Protein AF-A0A9P1H0A6-F1 (afdb_monomer)

Nearest PDB structures (foldseek):
  6rs9-assembly1_A  TM=9.159E-01  e=3.588E-13  Panus similis
  5nns-assembly2_B  TM=8.883E-01  e=5.557E-12  Heterobasidion irregulare TC 32-1
  7t5c-assembly1_A  TM=9.138E-01  e=3.739E-11  Neurospora crassa
  4eir-assembly1_A  TM=9.156E-01  e=4.470E-11  Neurospora crassa OR74A
  4ow5-assembly1_A  TM=4.841E-01  e=1.367E-02  unidentified entomopoxvirus

pLDDT: mean 83.1, std 15.64, range [29.3, 98.56]

Organism: NCBI:txid1442378

Solvent-accessible surface area (backbone atoms only — not comparable to full-atom values): 13376 Å² total; per-residue (Å²): 90,50,84,46,81,48,81,93,47,86,33,82,52,68,70,62,48,61,72,85,78,43,84,78,63,88,78,68,63,49,78,44,48,42,30,37,56,40,36,41,34,48,54,73,76,58,85,69,63,52,25,38,38,39,32,27,42,18,70,60,79,87,55,76,92,74,59,60,71,53,76,32,41,36,30,35,54,38,77,42,41,68,51,98,84,71,48,37,33,47,54,53,19,52,76,46,80,26,35,47,74,44,50,40,52,31,30,39,44,47,45,39,30,42,37,39,41,34,37,40,30,56,46,90,97,76,43,49,37,41,38,58,45,71,46,42,32,36,37,42,56,86,26,73,48,77,79,80,45,37,29,40,57,69,42,54,59,95,83,33,62,39,51,68,54,60,92,88,53,93,67,82,86,50,83,64,50,73,74,72,57,76,54,90,52,83,56,90,73,81,85,58,82,73,79,84,77,68,87,64,79,68,51,72,68,51,33,49,53,48,52,51,53,49,49,54,52,46,47,52,47,32,58,52,45,54,52,38,55,78,71,71,84

InterPro domains:
  IPR005103 Auxiliary Activity family 9, catalytic domain [PF03443] (28-170)
  IPR005103 Auxiliary Activity family 9, catalytic domain [cd21175] (29-181)
  IPR049892 Auxiliary Activity family 9 [PTHR33353] (30-208)

Foldseek 3Di:
DEEDEDDWDKDLFLQDAVPPPDVVDQQDAAEEEQQDKYKYAYFDDAPVFFWKKWKWKFADDDGPSPDDQQPTFIATQDIFAADPVRDGPCVVCNVVNVMDMTTRFQQDDFHKIKMKIKIWGADPPRFIMITIDIHIYGYDHDHHDDDGGHGGVPQFDRVQCLRVPDSPDPDDRDDTGDDHDDRPDHDDDDDDDYDDDQSVVPDDVVSVVVVVVVVVSSVVVNVVSVVVNVVPD

Mean predicted aligned error: 7.38 Å

Sequence (233 aa):
MFVLTLPWTLFQSESRSAAERYDPRPLDIATVRAGSNVAFHWSHWLHSHKGPITAWLAPYEGDIADVNVNELEFFKIAEDAIDENGVWATDRLMDNAHTWSAVIPADIKSGKYVLRQEFWLRIRGVGPQFYMTCFNFEVLGDGNSQPAGMPFPGAYEKDAPGLWFDLTSDASYPPAGPPLYKSEYTVELEPNEFVILSPTNQGAEADAAYHEAQGRVLKFQEDTNTQIDVHGG

Radius of gyration: 17.82 Å; Cα contacts (8 Å, |Δi|>4): 450; chains: 1; bounding box: 51×33×51 Å

Secondary structure (DSSP, 8-state):
-EEEEE---EESSTT--GGGT-SS----EEEEETT-EEEEEEPP--TT----EEEEEEEE-S-GGG--GGGS-BEEEEEE-B-TTS-BHHHHHHHTTTEEEEEPPSSBPSEEEEEEEEEEEEETTTEEEEEEEEEEEEEESS--B----B-TTTSS-TT-TTTS--TT--SPPPP-SSPPP--S-----PPPPP----SSSS-HHHHHHHHHHHHHHHHHHHHHHHHHHHTT-

Structure (mmCIF, N/CA/C/O backbone):
data_AF-A0A9P1H0A6-F1
#
_entry.id   AF-A0A9P1H0A6-F1
#
loop_
_atom_site.group_PDB
_atom_site.id
_atom_site.type_symbol
_atom_site.label_atom_id
_atom_site.label_alt_id
_atom_site.label_comp_id
_atom_site.label_asym_id
_atom_site.label_entity_id
_atom_site.label_seq_id
_atom_site.pdbx_PDB_ins_code
_atom_site.Cartn_x
_atom_site.Cartn_y
_atom_site.Cartn_z
_atom_site.occupancy
_atom_site.B_iso_or_equiv
_atom_site.auth_seq_id
_atom_site.auth_comp_id
_atom_site.auth_asym_id
_atom_site.auth_atom_id
_atom_site.pdbx_PDB_model_num
ATOM 1 N N . MET A 1 1 ? -7.395 12.459 6.233 1.00 29.30 1 MET A N 1
ATOM 2 C CA . MET A 1 1 ? -6.158 11.883 5.662 1.00 29.30 1 MET A CA 1
ATOM 3 C C . MET A 1 1 ? -5.400 11.276 6.829 1.00 29.30 1 MET A C 1
ATOM 5 O O . MET A 1 1 ? -5.297 11.939 7.847 1.00 29.30 1 MET A O 1
ATOM 9 N N . PHE A 1 2 ? -4.988 10.014 6.755 1.00 33.88 2 PHE A N 1
ATOM 10 C CA . PHE A 1 2 ? -4.166 9.381 7.798 1.00 33.88 2 PHE A CA 1
ATOM 11 C C . PHE A 1 2 ? -2.716 9.373 7.324 1.00 33.88 2 PHE A C 1
ATOM 13 O O . PHE A 1 2 ? -2.489 9.113 6.146 1.00 33.88 2 PHE A O 1
ATOM 20 N N . VAL A 1 3 ? -1.781 9.703 8.216 1.00 33.56 3 VAL A N 1
ATOM 21 C CA . VAL A 1 3 ? -0.341 9.801 7.939 1.00 33.56 3 VAL A CA 1
ATOM 22 C C . VAL A 1 3 ? 0.369 8.751 8.779 1.00 33.56 3 VAL A C 1
ATOM 24 O O . VAL A 1 3 ? 0.276 8.775 10.004 1.00 33.56 3 VAL A O 1
ATOM 27 N N . LEU A 1 4 ? 1.058 7.825 8.117 1.00 47.47 4 LEU A N 1
ATOM 28 C CA . LEU A 1 4 ? 1.779 6.729 8.759 1.00 47.47 4 LEU A CA 1
ATOM 29 C C . LEU A 1 4 ? 3.263 6.809 8.397 1.00 47.47 4 LEU A C 1
ATOM 31 O O . LEU A 1 4 ? 3.589 6.788 7.213 1.00 47.47 4 LEU A O 1
ATOM 35 N N . THR A 1 5 ? 4.143 6.916 9.395 1.00 39.78 5 THR A N 1
ATOM 36 C CA . THR A 1 5 ? 5.603 7.016 9.220 1.00 39.78 5 THR A CA 1
ATOM 37 C 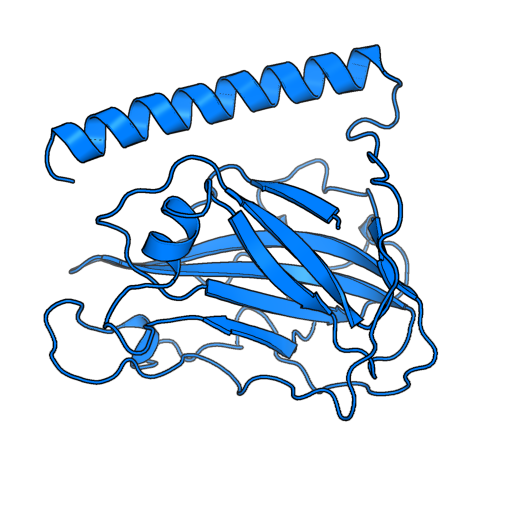C . THR A 1 5 ? 6.294 5.659 9.336 1.00 39.78 5 THR A C 1
ATOM 39 O O . THR A 1 5 ? 5.991 4.880 10.239 1.00 39.78 5 THR A O 1
ATOM 42 N N . LEU A 1 6 ? 7.235 5.373 8.428 1.00 45.97 6 LEU A N 1
ATOM 43 C CA . LEU A 1 6 ? 7.813 4.034 8.263 1.00 45.97 6 LEU A CA 1
ATOM 44 C C . LEU A 1 6 ? 9.343 3.987 8.357 1.00 45.97 6 LEU A C 1
ATOM 46 O O . LEU A 1 6 ? 10.018 4.647 7.565 1.00 45.97 6 LEU A O 1
ATOM 50 N N . PRO A 1 7 ? 9.913 3.172 9.269 1.00 41.97 7 PRO A N 1
ATOM 51 C CA . PRO A 1 7 ? 11.325 2.821 9.233 1.00 41.97 7 PRO A CA 1
ATOM 52 C C . PRO A 1 7 ? 11.591 1.662 8.257 1.00 41.97 7 PRO A C 1
ATOM 54 O O . PRO A 1 7 ? 10.752 0.788 8.035 1.00 41.97 7 PRO A O 1
ATOM 57 N N . TRP A 1 8 ? 12.809 1.621 7.716 1.00 38.72 8 TRP A N 1
ATOM 58 C CA . TRP A 1 8 ? 13.274 0.566 6.815 1.00 38.72 8 TRP A CA 1
ATOM 59 C C . TRP A 1 8 ? 13.199 -0.820 7.461 1.00 38.72 8 TRP A C 1
ATOM 61 O O . TRP A 1 8 ? 13.895 -1.086 8.443 1.00 38.72 8 TRP A O 1
ATOM 71 N N . THR A 1 9 ? 12.455 -1.742 6.846 1.00 48.50 9 THR A N 1
ATOM 72 C CA . THR A 1 9 ? 12.570 -3.170 7.161 1.00 48.50 9 THR A CA 1
ATOM 73 C C . THR A 1 9 ? 12.839 -3.953 5.882 1.00 48.50 9 THR A C 1
ATOM 75 O O 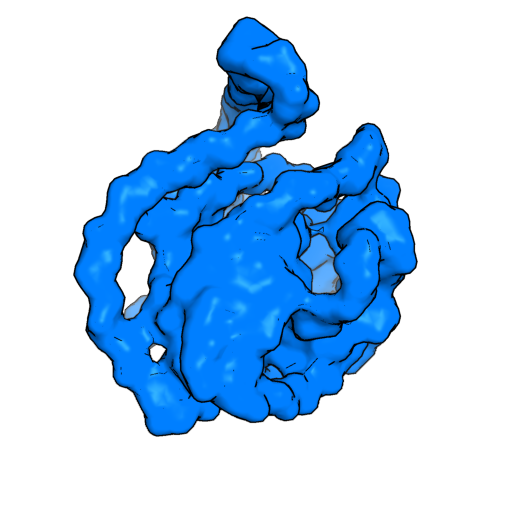. THR A 1 9 ? 11.954 -4.142 5.056 1.00 48.50 9 THR A O 1
ATOM 78 N N . LEU A 1 10 ? 14.098 -4.369 5.710 1.00 43.50 10 LEU A N 1
ATOM 79 C CA . LEU A 1 10 ? 14.545 -5.201 4.593 1.00 43.50 10 LEU A CA 1
ATOM 80 C C . LEU A 1 10 ? 14.081 -6.645 4.799 1.00 43.50 10 LEU A C 1
ATOM 82 O O . LEU A 1 10 ? 14.453 -7.264 5.804 1.00 43.50 10 LEU A O 1
ATOM 86 N N . PHE A 1 11 ? 13.387 -7.204 3.808 1.00 49.47 11 PHE A N 1
ATOM 87 C CA . PHE A 1 11 ? 13.126 -8.637 3.737 1.00 49.47 11 PHE A CA 1
ATOM 88 C C . PHE A 1 11 ? 13.544 -9.204 2.374 1.00 49.47 11 PHE A C 1
ATOM 90 O O . PHE A 1 11 ? 13.259 -8.652 1.314 1.00 49.47 11 PHE A O 1
ATOM 97 N N . GLN A 1 12 ? 14.261 -10.329 2.419 1.00 41.16 12 GLN A N 1
ATOM 98 C CA . GLN A 1 12 ? 14.753 -11.046 1.233 1.00 41.16 12 GLN A CA 1
ATOM 99 C C . GLN A 1 12 ? 13.732 -12.062 0.688 1.00 41.16 12 GLN A C 1
ATOM 101 O O . GLN A 1 12 ? 14.017 -12.777 -0.268 1.00 41.16 12 GLN A O 1
ATOM 106 N N . SER A 1 13 ? 12.559 -12.167 1.315 1.00 48.28 13 SER A N 1
ATOM 107 C CA . SER A 1 13 ? 11.476 -13.058 0.912 1.00 48.28 13 SER A CA 1
ATOM 108 C C . SER A 1 13 ? 10.123 -12.441 1.257 1.00 48.28 13 SER A C 1
ATOM 110 O O . SER A 1 13 ? 9.979 -11.803 2.297 1.00 48.28 13 SER A O 1
ATOM 112 N N . GLU A 1 14 ? 9.111 -12.714 0.432 1.00 50.19 14 GLU A N 1
ATOM 113 C CA . GLU A 1 14 ? 7.694 -12.394 0.703 1.00 50.19 14 GLU A CA 1
ATOM 114 C C . GLU A 1 14 ? 7.169 -13.029 1.994 1.00 50.19 14 GLU A C 1
ATOM 116 O O . GLU A 1 14 ? 6.132 -12.640 2.521 1.00 50.19 14 GLU A O 1
ATOM 121 N N . SER A 1 15 ? 7.877 -14.052 2.480 1.00 45.66 15 SER A N 1
ATOM 122 C CA . SER A 1 15 ? 7.461 -14.943 3.559 1.00 45.66 15 SER A CA 1
ATOM 123 C C . SER A 1 15 ? 7.513 -14.328 4.953 1.00 45.66 15 SER A C 1
ATOM 125 O O . SER A 1 15 ? 7.316 -15.038 5.934 1.00 45.66 15 SER A O 1
ATOM 127 N N . ARG A 1 16 ? 7.870 -13.053 5.067 1.00 53.66 16 ARG A N 1
ATOM 128 C CA . ARG A 1 16 ? 7.952 -12.364 6.346 1.00 53.66 16 ARG A CA 1
ATOM 129 C C . ARG A 1 16 ? 7.027 -11.165 6.274 1.00 53.66 16 ARG A C 1
ATOM 131 O O . ARG A 1 16 ? 7.464 -10.047 6.023 1.00 53.66 16 ARG A O 1
ATOM 138 N N . SER A 1 17 ? 5.733 -11.406 6.489 1.00 47.78 17 SER A N 1
ATOM 139 C CA . SER A 1 17 ? 4.855 -10.323 6.932 1.00 47.78 17 SER A CA 1
ATOM 140 C C . SER A 1 17 ? 5.519 -9.591 8.107 1.00 47.78 17 SER A C 1
ATOM 142 O O . SER A 1 17 ? 6.328 -10.174 8.838 1.00 47.78 17 SER A O 1
ATOM 144 N N . ALA A 1 18 ? 5.196 -8.310 8.299 1.00 50.78 18 ALA A N 1
ATOM 145 C CA . ALA A 1 18 ? 5.821 -7.437 9.300 1.00 50.78 18 ALA A CA 1
ATOM 146 C C . ALA A 1 18 ? 5.843 -8.008 10.746 1.00 50.78 18 ALA A C 1
ATOM 148 O O . ALA A 1 18 ? 6.538 -7.481 11.610 1.00 50.78 18 ALA A O 1
ATOM 149 N N . ALA A 1 19 ? 5.126 -9.103 11.015 1.00 42.50 19 ALA A N 1
ATOM 150 C CA . ALA A 1 19 ? 4.967 -9.755 12.307 1.00 42.50 19 ALA A CA 1
ATOM 151 C C . ALA A 1 19 ? 6.268 -10.202 13.009 1.00 42.50 19 ALA A C 1
ATOM 153 O O . ALA A 1 19 ? 6.305 -10.193 14.234 1.00 42.50 19 ALA A O 1
ATOM 154 N N . GLU A 1 20 ? 7.337 -10.586 12.300 1.00 42.91 20 GLU A N 1
ATOM 155 C CA . GLU A 1 20 ? 8.507 -11.205 12.963 1.00 42.91 20 GLU A CA 1
ATOM 156 C C . GLU A 1 20 ? 9.478 -10.220 13.640 1.00 42.91 20 GLU A C 1
ATOM 158 O O . GLU A 1 20 ? 10.362 -10.657 14.379 1.00 42.91 20 GLU A O 1
ATOM 163 N N . ARG A 1 21 ? 9.362 -8.906 13.396 1.00 46.94 21 ARG A N 1
ATOM 164 C CA . ARG A 1 21 ? 10.336 -7.912 13.897 1.00 46.94 21 ARG A CA 1
ATOM 165 C C . ARG A 1 21 ? 9.774 -6.864 14.854 1.00 46.94 21 ARG A C 1
ATOM 167 O O . ARG A 1 21 ? 10.569 -6.187 15.501 1.00 46.94 21 ARG A O 1
ATOM 174 N N . TYR A 1 22 ? 8.453 -6.736 14.959 1.00 50.78 22 TYR A N 1
ATOM 175 C CA . TYR A 1 22 ? 7.808 -5.780 15.859 1.00 50.78 22 TYR A CA 1
ATOM 176 C C . TYR A 1 22 ? 7.236 -6.517 17.074 1.00 50.78 22 TYR A C 1
ATOM 178 O O . TYR A 1 22 ? 6.139 -7.068 17.020 1.00 50.78 22 TYR A O 1
ATOM 186 N N . ASP A 1 23 ? 8.017 -6.540 18.155 1.00 49.09 23 ASP A N 1
ATOM 187 C CA . ASP A 1 23 ? 7.606 -6.987 19.488 1.00 49.09 23 ASP A CA 1
ATOM 188 C C . ASP A 1 23 ? 7.781 -5.815 20.481 1.00 49.09 23 ASP A C 1
ATOM 190 O O . ASP A 1 23 ? 8.910 -5.337 20.647 1.00 49.09 23 ASP A O 1
ATOM 194 N N . PRO A 1 24 ? 6.702 -5.304 21.107 1.00 56.44 24 PRO A N 1
ATOM 195 C CA . PRO A 1 24 ? 5.318 -5.746 20.944 1.00 56.44 24 PRO A CA 1
ATOM 196 C C . PRO A 1 24 ? 4.753 -5.394 19.564 1.00 56.44 24 PRO A C 1
ATOM 198 O O . PRO A 1 24 ? 5.111 -4.385 18.953 1.00 56.44 24 PRO A O 1
ATOM 201 N N . ARG A 1 25 ? 3.841 -6.243 19.079 1.00 62.12 25 ARG A N 1
ATOM 202 C CA . ARG A 1 25 ? 3.096 -5.989 17.841 1.00 62.12 25 ARG A CA 1
ATOM 203 C C . ARG A 1 25 ? 2.292 -4.689 17.979 1.00 62.12 25 ARG A C 1
ATOM 205 O O . ARG A 1 25 ? 1.753 -4.446 19.059 1.00 62.12 25 ARG A O 1
ATOM 212 N N . PRO A 1 26 ? 2.162 -3.877 16.914 1.00 64.00 26 PRO A N 1
ATOM 213 C CA . PRO A 1 26 ? 1.309 -2.700 16.960 1.00 64.00 26 PRO A CA 1
ATOM 214 C C . PRO A 1 26 ? -0.143 -3.139 17.171 1.00 64.00 26 PRO A C 1
ATOM 216 O O . PRO A 1 26 ? -0.709 -3.842 16.333 1.00 64.00 26 PRO A O 1
ATOM 219 N N . LEU A 1 27 ? -0.719 -2.756 18.313 1.00 72.69 27 LEU A N 1
ATOM 220 C CA . LEU A 1 27 ? -2.108 -3.058 18.682 1.00 72.69 27 LEU A CA 1
ATOM 221 C C . LEU A 1 27 ? -3.070 -1.928 18.314 1.00 72.69 27 LEU A C 1
ATOM 223 O O . LEU A 1 27 ? -4.282 -2.130 18.343 1.00 72.69 27 LEU A O 1
ATOM 227 N N . ASP A 1 28 ? -2.543 -0.754 17.969 1.00 80.56 28 ASP A N 1
ATOM 228 C CA . ASP A 1 28 ? -3.370 0.389 17.610 1.00 80.56 28 ASP A CA 1
ATOM 229 C C . ASP A 1 28 ? -4.127 0.115 16.313 1.00 80.56 28 ASP A C 1
ATOM 231 O O . ASP A 1 28 ? -3.604 -0.482 15.363 1.00 80.56 28 ASP A O 1
ATOM 235 N N . ILE A 1 29 ? -5.381 0.559 16.298 1.00 86.25 29 ILE A N 1
ATOM 236 C CA . ILE A 1 29 ? -6.291 0.414 15.170 1.00 86.25 29 ILE A CA 1
ATOM 237 C C . ILE A 1 29 ? -6.730 1.809 14.738 1.00 86.25 29 ILE A C 1
ATOM 239 O O . ILE A 1 29 ? -7.277 2.569 15.537 1.00 86.25 29 ILE A O 1
ATOM 243 N N . ALA A 1 30 ? -6.505 2.147 13.469 1.00 87.81 30 ALA A N 1
ATOM 244 C CA . ALA A 1 30 ? -6.996 3.392 12.892 1.00 87.81 30 ALA A CA 1
ATOM 245 C C . ALA A 1 30 ? -8.382 3.195 12.276 1.00 87.81 30 ALA A C 1
ATOM 247 O O . ALA A 1 30 ? -8.570 2.385 11.369 1.00 87.81 30 ALA A O 1
ATOM 248 N N . THR A 1 31 ? -9.360 3.968 12.734 1.00 90.88 31 THR A N 1
ATOM 249 C CA . THR A 1 31 ? -10.696 3.963 12.139 1.00 90.88 31 THR A CA 1
ATOM 250 C C . THR A 1 31 ? -10.710 4.814 10.869 1.00 90.88 31 THR A C 1
ATOM 252 O O . THR A 1 31 ? -10.455 6.016 10.918 1.00 90.88 31 THR A O 1
ATOM 255 N N . VAL A 1 32 ? -11.047 4.216 9.728 1.00 91.56 32 VAL A N 1
ATOM 256 C CA . VAL A 1 32 ? -11.086 4.867 8.408 1.00 91.56 32 VAL A CA 1
ATOM 257 C C . VAL A 1 32 ? -12.457 4.677 7.759 1.00 91.56 32 VAL A C 1
ATOM 259 O O . VAL A 1 32 ? -13.196 3.764 8.111 1.00 91.56 32 VAL A O 1
ATOM 262 N N . ARG A 1 33 ? -12.825 5.522 6.790 1.00 93.81 33 ARG A N 1
ATOM 263 C CA . ARG A 1 33 ? -14.030 5.294 5.970 1.00 93.81 33 ARG A CA 1
ATOM 264 C C . ARG A 1 33 ? -13.657 4.576 4.675 1.00 93.81 33 ARG A C 1
ATOM 266 O O . ARG A 1 33 ? -12.629 4.896 4.075 1.00 93.81 33 ARG A O 1
ATOM 273 N N . ALA A 1 34 ? -14.504 3.667 4.213 1.00 96.44 34 ALA A N 1
ATOM 274 C CA . ALA A 1 34 ? -14.470 3.184 2.839 1.00 96.44 34 ALA A CA 1
ATOM 275 C C . ALA A 1 34 ? -14.520 4.392 1.880 1.00 96.44 34 ALA A C 1
ATOM 277 O O . ALA A 1 34 ? -15.236 5.364 2.130 1.00 96.44 34 ALA A O 1
ATOM 278 N N . GLY A 1 35 ? -13.687 4.383 0.840 1.00 95.38 35 GLY A N 1
ATOM 279 C CA . GLY A 1 35 ? -13.477 5.512 -0.074 1.00 95.38 35 GLY A CA 1
ATOM 280 C C . GLY A 1 35 ? -12.486 6.576 0.402 1.00 95.38 35 GLY A C 1
ATOM 281 O O . GLY A 1 35 ? -12.180 7.500 -0.347 1.00 95.38 35 GLY A O 1
ATOM 282 N N . SER A 1 36 ? -11.972 6.492 1.633 1.00 93.81 36 SER A N 1
ATOM 283 C CA . SER A 1 36 ? -10.997 7.473 2.122 1.00 93.81 36 SER A CA 1
ATOM 284 C C . SER A 1 36 ? -9.600 7.248 1.555 1.00 93.81 36 SER A C 1
ATOM 286 O O . SER A 1 36 ? -9.187 6.122 1.284 1.00 93.81 36 SER A O 1
ATOM 288 N N . ASN A 1 37 ? -8.862 8.348 1.402 1.00 92.25 37 ASN A N 1
ATOM 289 C CA . ASN A 1 37 ? -7.460 8.317 1.019 1.00 92.25 37 ASN A CA 1
ATOM 290 C C . ASN A 1 37 ? -6.560 8.139 2.254 1.00 92.25 37 ASN A C 1
ATOM 292 O O . ASN A 1 37 ? -6.688 8.870 3.248 1.00 92.25 37 ASN A O 1
ATOM 296 N N . VAL A 1 38 ? -5.625 7.199 2.162 1.00 91.56 38 VAL A N 1
ATOM 297 C CA . VAL A 1 38 ? -4.607 6.894 3.172 1.00 91.56 38 VAL A CA 1
ATOM 298 C C . VAL A 1 38 ? -3.246 7.272 2.609 1.00 91.56 38 VAL A C 1
ATOM 300 O O . VAL A 1 38 ? -2.923 6.889 1.487 1.00 91.56 38 VAL A O 1
ATOM 303 N N . ALA A 1 39 ? -2.460 8.020 3.385 1.00 91.19 39 ALA A N 1
ATOM 304 C CA . ALA A 1 39 ? -1.145 8.495 2.984 1.00 91.19 39 ALA A CA 1
ATOM 305 C C . ALA A 1 39 ? -0.036 7.814 3.797 1.00 91.19 39 ALA A C 1
ATOM 307 O O . ALA A 1 39 ? -0.054 7.767 5.030 1.00 91.19 39 ALA A O 1
ATOM 308 N N . PHE A 1 40 ? 0.954 7.304 3.079 1.00 89.25 40 PHE A N 1
ATOM 309 C CA . PHE A 1 40 ? 2.130 6.634 3.606 1.00 89.25 40 PHE A CA 1
ATOM 310 C C . PHE A 1 40 ? 3.310 7.577 3.490 1.00 89.25 40 PHE A C 1
ATOM 312 O O . PHE A 1 40 ? 3.641 8.013 2.388 1.00 89.25 40 PHE A O 1
ATOM 319 N N . HIS A 1 41 ? 3.934 7.868 4.624 1.00 85.75 41 HIS A N 1
ATOM 320 C CA . HIS A 1 41 ? 5.123 8.694 4.711 1.00 85.75 41 HIS A CA 1
ATOM 321 C C . HIS A 1 41 ? 6.325 7.803 4.997 1.00 85.75 41 HIS A C 1
ATOM 323 O O . HIS A 1 41 ? 6.411 7.129 6.025 1.00 85.75 41 HIS A O 1
ATOM 329 N N . TRP A 1 42 ? 7.266 7.801 4.073 1.00 83.38 42 TRP A N 1
ATOM 330 C CA . TRP A 1 42 ? 8.507 7.058 4.202 1.00 83.38 42 TRP A CA 1
ATOM 331 C C . TRP A 1 42 ? 9.627 7.976 4.689 1.00 83.38 42 TRP A C 1
ATOM 333 O O . TRP A 1 42 ? 9.578 9.190 4.499 1.00 83.38 42 TRP A O 1
ATOM 343 N N . SER A 1 43 ? 10.643 7.414 5.344 1.00 77.62 43 SER A N 1
ATOM 344 C CA . SER A 1 43 ? 11.915 8.130 5.466 1.00 77.62 43 SER A CA 1
ATOM 345 C C . SER A 1 43 ? 12.583 8.270 4.098 1.00 77.62 43 SER A C 1
ATOM 347 O O . SER A 1 43 ? 12.158 7.653 3.119 1.00 77.62 43 SER A O 1
ATOM 349 N N . HIS A 1 44 ? 13.640 9.083 4.033 1.00 79.88 44 HIS A N 1
ATOM 350 C CA . HIS A 1 44 ? 14.426 9.266 2.814 1.00 79.88 44 HIS A CA 1
ATOM 351 C C . HIS A 1 44 ? 14.784 7.919 2.168 1.00 79.88 44 HIS A C 1
ATOM 353 O O . HIS A 1 44 ? 15.349 7.043 2.828 1.00 79.88 44 HIS A O 1
ATOM 359 N N . TRP A 1 45 ? 14.445 7.774 0.886 1.00 82.25 45 TRP A N 1
ATOM 360 C CA . TRP A 1 45 ? 14.679 6.603 0.039 1.00 82.25 45 TRP A CA 1
ATOM 361 C C . TRP A 1 45 ? 15.838 6.846 -0.938 1.00 82.25 45 TRP A C 1
ATOM 363 O O . TRP A 1 45 ? 16.147 7.988 -1.260 1.00 82.25 45 TRP A O 1
ATOM 373 N N . LEU A 1 46 ? 16.471 5.779 -1.430 1.00 80.81 46 LEU A N 1
ATOM 374 C CA . LEU A 1 46 ? 17.572 5.877 -2.398 1.00 80.81 46 LEU A CA 1
ATOM 375 C C . LEU A 1 46 ? 17.029 5.947 -3.833 1.00 80.81 46 LEU A C 1
ATOM 377 O O . LEU A 1 46 ? 16.246 5.090 -4.246 1.00 80.81 46 LEU A O 1
ATOM 381 N N . HIS A 1 47 ? 17.490 6.904 -4.641 1.00 79.75 47 HIS A N 1
ATOM 382 C CA . HIS A 1 47 ? 17.042 7.035 -6.041 1.00 79.75 47 HIS A CA 1
ATOM 383 C C . HIS A 1 47 ? 17.499 5.881 -6.947 1.00 79.75 47 HIS A C 1
ATOM 385 O O . HIS A 1 47 ? 16.904 5.620 -7.995 1.00 79.75 47 HIS A O 1
ATOM 391 N N . SER A 1 48 ? 18.551 5.162 -6.555 1.00 79.50 48 SER A N 1
ATOM 392 C CA . SER A 1 48 ? 18.997 3.942 -7.233 1.00 79.50 48 SER A CA 1
ATOM 393 C C . SER A 1 48 ? 18.073 2.744 -6.986 1.00 79.50 48 SER A C 1
ATOM 395 O O . SER A 1 48 ? 18.085 1.774 -7.745 1.00 79.50 48 SER A O 1
ATOM 397 N N . HIS A 1 49 ? 17.229 2.815 -5.954 1.00 84.62 49 HIS A N 1
ATOM 398 C CA . HIS A 1 49 ? 16.361 1.740 -5.485 1.00 84.62 49 HIS A CA 1
ATOM 399 C C . HIS A 1 49 ? 14.963 1.863 -6.107 1.00 84.62 49 HIS A C 1
ATOM 401 O O . HIS A 1 49 ? 13.962 2.069 -5.420 1.00 84.62 49 HIS A O 1
ATOM 407 N N . LYS A 1 50 ? 14.919 1.759 -7.441 1.00 90.75 50 LYS A N 1
ATOM 408 C CA . LYS A 1 50 ? 13.707 1.928 -8.255 1.00 90.75 50 LYS A CA 1
ATOM 409 C C . LYS A 1 50 ? 12.803 0.701 -8.195 1.00 90.75 50 LYS A C 1
ATOM 411 O O . LYS A 1 50 ? 13.272 -0.427 -8.368 1.00 90.75 50 LYS A O 1
ATOM 416 N N . GLY A 1 51 ? 11.509 0.937 -7.999 1.00 93.31 51 GLY A N 1
ATOM 417 C CA . GLY A 1 51 ? 10.542 -0.136 -7.821 1.00 93.31 51 GLY A CA 1
ATOM 418 C C . GLY A 1 51 ? 9.083 0.307 -7.888 1.00 93.31 51 GLY A C 1
ATOM 419 O O . GLY A 1 51 ? 8.796 1.506 -7.801 1.00 93.31 51 GLY A O 1
ATOM 420 N N . PRO A 1 52 ? 8.144 -0.637 -8.065 1.00 95.19 52 PRO A N 1
ATOM 421 C CA . PRO A 1 52 ? 6.725 -0.353 -7.915 1.00 95.19 52 PRO A CA 1
ATOM 422 C C . PRO A 1 52 ? 6.321 -0.291 -6.439 1.00 95.19 52 PRO A C 1
ATOM 424 O O . PRO A 1 52 ? 6.946 -0.915 -5.583 1.00 95.19 52 PRO A O 1
ATOM 427 N N . ILE A 1 53 ? 5.229 0.413 -6.166 1.00 95.44 53 ILE A N 1
ATOM 428 C CA . ILE A 1 53 ? 4.576 0.528 -4.865 1.00 95.44 53 ILE A CA 1
ATOM 429 C C . ILE A 1 53 ? 3.189 -0.116 -4.956 1.00 95.44 53 ILE A C 1
ATOM 431 O O . ILE A 1 53 ? 2.449 0.089 -5.916 1.00 95.44 53 ILE A O 1
ATOM 435 N N . THR A 1 54 ? 2.812 -0.889 -3.942 1.00 96.12 54 THR A N 1
ATOM 436 C CA . THR A 1 54 ? 1.495 -1.521 -3.826 1.00 96.12 54 THR A CA 1
ATOM 437 C C . THR A 1 54 ? 0.908 -1.345 -2.434 1.00 96.12 54 THR A C 1
ATOM 439 O O . THR A 1 54 ? 1.626 -1.231 -1.438 1.00 96.12 54 THR A O 1
ATOM 442 N N . ALA A 1 55 ? -0.420 -1.364 -2.360 1.00 96.50 55 ALA A N 1
ATOM 443 C CA . ALA A 1 55 ? -1.152 -1.477 -1.107 1.00 96.50 55 ALA A CA 1
ATOM 444 C C . ALA A 1 55 ? -2.216 -2.567 -1.208 1.00 96.50 55 ALA A C 1
ATOM 446 O O . ALA A 1 55 ? -2.832 -2.772 -2.257 1.00 96.50 55 ALA A O 1
ATOM 447 N N . TRP A 1 56 ? -2.431 -3.251 -0.091 1.00 97.69 56 TRP A N 1
ATOM 448 C CA . TRP A 1 56 ? -3.280 -4.427 0.022 1.00 97.69 56 TRP A CA 1
ATOM 449 C C . TRP A 1 56 ? -4.113 -4.357 1.291 1.00 97.69 56 TRP A C 1
ATOM 451 O O . TRP A 1 56 ? -3.660 -3.799 2.288 1.00 97.69 56 TRP A O 1
ATOM 461 N N . LEU A 1 57 ? -5.287 -4.977 1.279 1.00 98.12 57 LEU A N 1
ATOM 462 C CA . LEU A 1 57 ? -6.122 -5.164 2.461 1.00 98.12 57 LEU A CA 1
ATOM 463 C C . LEU A 1 57 ? -6.405 -6.650 2.658 1.00 98.12 57 LEU A C 1
ATOM 465 O O . LEU A 1 57 ? -6.610 -7.369 1.684 1.00 98.12 57 LEU A O 1
ATOM 469 N N . ALA A 1 58 ? -6.464 -7.090 3.910 1.00 97.81 58 ALA A N 1
ATOM 470 C CA . ALA A 1 58 ? -7.012 -8.389 4.275 1.00 97.81 58 ALA A CA 1
ATOM 471 C C . ALA A 1 58 ? -7.975 -8.242 5.459 1.00 97.81 58 ALA A C 1
ATOM 473 O O . ALA A 1 58 ? -7.579 -7.655 6.472 1.00 97.81 58 ALA A O 1
ATOM 474 N N . PRO A 1 59 ? -9.225 -8.728 5.359 1.00 97.75 59 PRO A N 1
ATOM 475 C CA . PRO A 1 59 ? -10.158 -8.700 6.475 1.00 97.75 59 PRO A CA 1
ATOM 476 C C . PRO A 1 59 ? -9.724 -9.691 7.557 1.00 97.75 59 PRO A C 1
ATOM 478 O O . PRO A 1 59 ? -9.167 -10.747 7.259 1.00 97.75 59 PRO A O 1
ATOM 481 N N . TYR A 1 60 ? -10.026 -9.379 8.813 1.00 95.88 60 TYR A N 1
ATOM 482 C CA . TYR A 1 60 ? -9.842 -10.308 9.922 1.00 95.88 60 TYR A CA 1
ATOM 483 C C . TYR A 1 60 ? -10.950 -10.163 10.965 1.00 95.88 60 TYR A C 1
ATOM 485 O O . TYR A 1 60 ? -11.641 -9.148 11.039 1.00 95.88 60 TYR A O 1
ATOM 493 N N . GLU A 1 61 ? -11.090 -11.189 11.797 1.00 94.12 61 GLU A N 1
ATOM 494 C CA . GLU A 1 61 ? -12.030 -11.228 12.914 1.00 94.12 61 GLU A CA 1
ATOM 495 C C . GLU A 1 61 ? -11.268 -11.416 14.232 1.00 94.12 61 GLU A C 1
ATOM 497 O O . GLU A 1 61 ? -10.153 -11.936 14.251 1.00 94.12 61 GLU A O 1
ATOM 502 N N . GLY A 1 62 ? -11.877 -11.009 15.346 1.00 91.06 62 GLY A N 1
ATOM 503 C CA . GL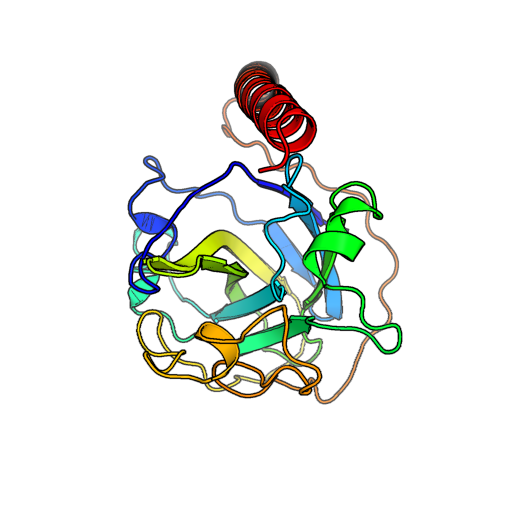Y A 1 62 ? -11.290 -11.167 16.681 1.00 91.06 62 GLY A CA 1
ATOM 504 C C . GLY A 1 62 ? -10.311 -10.058 17.090 1.00 91.06 62 GLY A C 1
ATOM 505 O O . GLY A 1 62 ? -10.469 -8.886 16.715 1.00 91.06 62 GLY A O 1
ATOM 506 N N . ASP A 1 63 ? -9.358 -10.425 17.949 1.00 87.81 63 ASP A N 1
ATOM 507 C CA . ASP A 1 63 ? -8.310 -9.543 18.467 1.00 87.81 63 ASP A CA 1
ATOM 508 C C . ASP A 1 63 ? -7.071 -9.608 17.565 1.00 87.81 63 ASP A C 1
ATOM 510 O O . ASP A 1 63 ? -6.617 -10.691 17.202 1.00 87.81 63 ASP A O 1
ATOM 514 N N . ILE A 1 64 ? -6.500 -8.449 17.223 1.00 84.94 64 ILE A N 1
ATOM 515 C CA . ILE A 1 64 ? -5.283 -8.369 16.406 1.00 84.94 64 ILE A CA 1
ATOM 516 C C . ILE A 1 64 ? -4.088 -9.059 17.082 1.00 84.94 64 ILE A C 1
ATOM 518 O O . ILE A 1 64 ? -3.199 -9.571 16.400 1.00 84.94 64 ILE A O 1
ATOM 522 N N . ALA A 1 65 ? -4.084 -9.146 18.415 1.00 84.25 65 ALA A N 1
ATOM 523 C CA . ALA A 1 65 ? -3.085 -9.895 19.165 1.00 84.25 65 ALA A CA 1
ATOM 524 C C . ALA A 1 65 ? -3.103 -11.403 18.843 1.00 84.25 65 ALA A C 1
ATOM 526 O O . ALA A 1 65 ? -2.077 -12.065 18.982 1.00 84.25 65 ALA A O 1
ATOM 527 N N . ASP A 1 66 ? -4.207 -11.952 18.345 1.00 86.56 66 ASP A N 1
ATOM 528 C CA . ASP A 1 66 ? -4.320 -13.380 18.028 1.00 86.56 66 ASP A CA 1
ATOM 529 C C . ASP A 1 66 ? -4.228 -13.666 16.521 1.00 86.56 66 ASP A C 1
ATOM 531 O O . ASP A 1 66 ? -4.167 -14.821 16.102 1.00 86.56 66 ASP A O 1
ATOM 535 N N . VAL A 1 67 ? -4.174 -12.622 15.688 1.00 86.31 67 VAL A N 1
ATOM 536 C CA . VAL A 1 67 ? -4.132 -12.751 14.228 1.00 86.31 67 VAL A CA 1
ATOM 537 C C . VAL A 1 67 ? -2.738 -13.153 13.748 1.00 86.31 67 VAL A C 1
ATOM 539 O O . VAL A 1 67 ? -1.744 -12.459 13.992 1.00 86.31 67 VAL A O 1
ATOM 542 N N . ASN A 1 68 ? -2.674 -14.244 12.981 1.00 86.81 68 ASN A N 1
ATOM 543 C CA . ASN A 1 68 ? -1.507 -14.588 12.178 1.00 86.81 68 ASN A CA 1
ATOM 544 C C . ASN A 1 68 ? -1.597 -13.907 10.805 1.00 86.81 68 ASN A C 1
ATOM 546 O O . ASN A 1 68 ? -2.325 -14.351 9.922 1.00 86.81 68 ASN A O 1
ATOM 550 N N . VAL A 1 69 ? -0.822 -12.839 10.607 1.00 84.62 69 VAL A N 1
ATOM 551 C CA . VAL A 1 69 ? -0.843 -12.041 9.368 1.00 84.62 69 VAL A CA 1
ATOM 552 C C . VAL A 1 69 ? -0.461 -12.864 8.127 1.00 84.62 69 VAL A C 1
ATOM 554 O O . VAL A 1 69 ? -0.940 -12.563 7.040 1.00 84.62 69 VAL A O 1
ATOM 557 N N . ASN A 1 70 ? 0.344 -13.924 8.267 1.00 84.88 70 ASN A N 1
ATOM 558 C CA . ASN A 1 70 ? 0.717 -14.790 7.136 1.00 84.88 70 ASN A CA 1
ATOM 559 C C . ASN A 1 70 ? -0.428 -15.706 6.663 1.00 84.88 70 ASN A C 1
ATOM 561 O O . ASN A 1 70 ? -0.342 -16.281 5.581 1.00 84.88 70 ASN A O 1
ATOM 565 N N . GLU A 1 71 ? -1.478 -15.872 7.472 1.00 89.69 71 GLU A N 1
ATOM 566 C CA . GLU A 1 71 ? -2.666 -16.670 7.134 1.00 89.69 71 GLU A CA 1
ATOM 567 C C . GLU A 1 71 ? -3.802 -15.814 6.560 1.00 89.69 71 GLU A C 1
ATOM 569 O O . GLU A 1 71 ? -4.814 -16.350 6.115 1.00 89.69 71 GLU A O 1
ATOM 574 N N . LEU A 1 72 ? -3.644 -14.488 6.560 1.00 94.00 72 LEU A N 1
ATOM 575 C CA . LEU A 1 72 ? -4.629 -13.575 5.998 1.00 94.00 72 LEU A CA 1
ATOM 576 C C . LEU A 1 72 ? -4.581 -13.571 4.468 1.00 94.00 72 LEU A C 1
ATOM 578 O O . LEU A 1 72 ? -3.511 -13.605 3.861 1.00 94.00 72 LEU A O 1
ATOM 582 N N . GLU A 1 73 ? -5.752 -13.452 3.846 1.00 96.56 73 GLU A N 1
ATOM 583 C CA . GLU A 1 73 ? -5.896 -13.363 2.394 1.00 96.56 73 GLU A CA 1
ATOM 584 C C . GLU A 1 73 ? -5.980 -11.898 1.951 1.00 96.56 73 GLU A C 1
ATOM 586 O O . GLU A 1 73 ? -6.977 -11.209 2.169 1.00 96.56 73 GLU A O 1
ATOM 591 N N . PHE A 1 74 ? -4.917 -11.418 1.309 1.00 97.50 74 PHE A N 1
ATOM 592 C CA . PHE A 1 74 ? -4.770 -10.032 0.881 1.00 97.50 74 PHE A CA 1
ATOM 593 C C . PHE A 1 74 ? -5.250 -9.818 -0.552 1.00 97.50 74 PHE A C 1
ATOM 595 O O . PHE A 1 74 ? -4.824 -10.515 -1.474 1.00 97.50 74 PHE A O 1
ATOM 602 N N . PHE A 1 75 ? -6.065 -8.789 -0.766 1.00 98.31 75 PHE A N 1
ATOM 603 C CA . PHE A 1 75 ? -6.422 -8.288 -2.091 1.00 98.31 75 PHE A CA 1
ATOM 604 C C . PHE A 1 75 ? -5.756 -6.933 -2.353 1.00 98.31 75 PHE A C 1
ATOM 606 O O . PHE A 1 75 ? -5.640 -6.090 -1.459 1.00 98.31 75 PHE A O 1
ATOM 613 N N . LYS A 1 76 ? -5.285 -6.725 -3.586 1.00 97.94 76 LYS A N 1
ATOM 614 C CA . LYS A 1 76 ? -4.556 -5.514 -3.987 1.00 97.94 76 LYS A CA 1
ATOM 615 C C . LYS A 1 76 ? -5.538 -4.362 -4.179 1.00 97.94 76 LYS A C 1
ATOM 617 O O . LYS A 1 76 ? -6.475 -4.505 -4.958 1.00 97.94 76 LYS A O 1
ATOM 622 N N . ILE A 1 77 ? -5.311 -3.229 -3.516 1.00 98.06 77 ILE A N 1
ATOM 623 C CA . ILE A 1 77 ? -6.161 -2.024 -3.611 1.00 98.06 77 ILE A CA 1
ATOM 624 C C . ILE A 1 77 ? -5.507 -0.872 -4.368 1.00 98.06 77 ILE A C 1
ATOM 626 O O . ILE A 1 77 ? -6.201 0.036 -4.815 1.00 98.06 77 ILE A O 1
ATOM 630 N N . ALA A 1 78 ? -4.185 -0.907 -4.528 1.00 97.38 78 ALA A N 1
ATOM 631 C CA . ALA A 1 78 ? -3.455 0.051 -5.340 1.00 97.38 78 ALA A CA 1
ATOM 632 C C . ALA A 1 78 ? -2.149 -0.562 -5.855 1.00 97.38 78 ALA A C 1
ATOM 634 O O . ALA A 1 78 ? -1.510 -1.367 -5.172 1.00 97.38 78 ALA A O 1
ATOM 635 N N . GLU A 1 79 ? -1.772 -0.160 -7.064 1.00 96.31 79 GLU A N 1
ATOM 636 C CA . GLU A 1 79 ? -0.526 -0.515 -7.734 1.00 96.31 79 GLU A CA 1
ATOM 637 C C . GLU A 1 79 ? -0.036 0.701 -8.506 1.00 96.31 79 GLU A C 1
ATOM 639 O O . GLU A 1 79 ? -0.790 1.282 -9.286 1.00 96.31 79 GLU A O 1
ATOM 644 N N . ASP A 1 80 ? 1.217 1.072 -8.286 1.00 95.75 80 ASP A N 1
ATOM 645 C CA . ASP A 1 80 ? 1.891 2.118 -9.031 1.00 95.75 80 ASP A CA 1
ATOM 646 C C . ASP A 1 80 ? 3.303 1.655 -9.394 1.00 95.75 80 ASP A C 1
ATOM 648 O O . ASP A 1 80 ? 4.046 1.175 -8.543 1.00 95.75 80 ASP A O 1
ATOM 652 N N . ALA A 1 81 ? 3.677 1.776 -10.663 1.00 94.81 81 ALA A N 1
ATOM 653 C CA . ALA A 1 81 ? 4.980 1.361 -11.166 1.00 94.81 81 ALA A CA 1
ATOM 654 C C . ALA A 1 81 ? 5.604 2.508 -11.963 1.00 94.81 81 ALA A C 1
ATOM 656 O O . ALA A 1 81 ? 6.044 3.501 -11.386 1.00 94.81 81 ALA A O 1
ATOM 657 N N . ILE A 1 82 ? 5.629 2.394 -13.287 1.00 93.62 82 ILE A N 1
ATOM 658 C CA . ILE A 1 82 ? 6.173 3.417 -14.175 1.00 93.62 82 ILE A CA 1
ATOM 659 C C . ILE A 1 82 ? 5.013 4.254 -14.726 1.00 93.62 82 ILE A C 1
ATOM 661 O O . ILE A 1 82 ? 4.028 3.684 -15.196 1.00 93.62 82 ILE A O 1
ATOM 665 N N . ASP A 1 83 ? 5.114 5.584 -14.658 1.00 93.06 83 ASP A N 1
ATOM 666 C CA . ASP A 1 83 ? 4.114 6.476 -15.262 1.00 93.06 83 ASP A CA 1
ATOM 667 C C . ASP A 1 83 ? 4.326 6.659 -16.774 1.00 93.06 83 ASP A C 1
ATOM 669 O O . ASP A 1 83 ? 5.243 6.106 -17.382 1.00 93.06 83 ASP A O 1
ATOM 673 N N . GLU A 1 84 ? 3.471 7.469 -17.399 1.00 91.06 84 GLU A N 1
ATOM 674 C CA . GLU A 1 84 ? 3.544 7.785 -18.829 1.00 91.06 84 GLU A CA 1
ATOM 675 C C . GLU A 1 84 ? 4.848 8.481 -19.260 1.00 91.06 84 GLU A C 1
ATOM 677 O O . GLU A 1 84 ? 5.201 8.436 -20.438 1.00 91.06 84 GLU A O 1
ATOM 682 N N . ASN A 1 85 ? 5.581 9.085 -18.319 1.00 91.50 85 ASN A N 1
ATOM 683 C CA . ASN A 1 85 ? 6.850 9.769 -18.561 1.00 91.50 85 ASN A CA 1
ATOM 684 C C . ASN A 1 85 ? 8.067 8.871 -18.288 1.00 91.50 85 ASN A C 1
ATOM 686 O O . ASN A 1 85 ? 9.204 9.328 -18.408 1.00 91.50 85 ASN A O 1
ATOM 690 N N . GLY A 1 86 ? 7.858 7.601 -17.926 1.00 90.44 86 GLY A N 1
ATOM 691 C CA . GLY A 1 86 ? 8.945 6.675 -17.620 1.00 90.44 86 GLY A CA 1
ATOM 692 C C . GLY A 1 86 ? 9.518 6.826 -16.207 1.00 90.44 86 GLY A C 1
ATOM 693 O O . GLY A 1 86 ? 10.574 6.261 -15.919 1.00 90.44 86 GLY A O 1
ATOM 694 N N . VAL A 1 87 ? 8.860 7.578 -15.319 1.00 92.75 87 VAL A N 1
ATOM 695 C CA . VAL A 1 87 ? 9.325 7.791 -13.940 1.00 92.75 87 VAL A CA 1
ATOM 696 C C . VAL A 1 87 ? 8.816 6.657 -13.052 1.00 92.75 87 VAL A C 1
ATOM 698 O O . VAL A 1 87 ? 7.687 6.194 -13.216 1.00 92.75 87 VAL A O 1
ATOM 701 N N . TRP A 1 88 ? 9.628 6.188 -12.103 1.00 94.12 88 TRP A N 1
ATOM 702 C CA . TRP A 1 88 ? 9.229 5.136 -11.163 1.00 94.12 88 TRP A CA 1
ATOM 703 C C . TRP A 1 88 ? 8.409 5.683 -9.992 1.00 94.12 88 TRP A C 1
ATOM 705 O O . TRP A 1 88 ? 8.628 6.800 -9.528 1.00 94.12 88 TRP A O 1
ATOM 715 N N . ALA A 1 89 ? 7.513 4.855 -9.456 1.00 95.19 89 ALA A N 1
ATOM 716 C CA . ALA A 1 89 ? 6.682 5.180 -8.300 1.00 95.19 89 ALA A CA 1
ATOM 717 C C . ALA A 1 89 ? 7.512 5.570 -7.073 1.00 95.19 89 ALA A C 1
ATOM 719 O O . ALA A 1 89 ? 7.171 6.529 -6.385 1.00 95.19 89 ALA A O 1
ATOM 720 N N . THR A 1 90 ? 8.638 4.894 -6.833 1.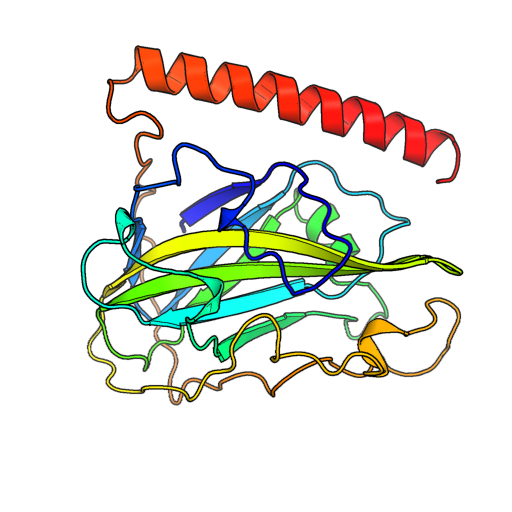00 93.31 90 THR A N 1
ATOM 721 C CA . THR A 1 90 ? 9.579 5.255 -5.762 1.00 93.31 90 THR A CA 1
ATOM 722 C C . THR A 1 90 ? 10.217 6.631 -5.963 1.00 93.31 90 THR A C 1
ATOM 724 O O . THR A 1 90 ? 10.417 7.336 -4.982 1.00 93.31 90 THR A O 1
ATOM 727 N N . ASP A 1 91 ? 10.498 7.050 -7.204 1.00 93.00 91 ASP A N 1
ATOM 728 C CA . ASP A 1 91 ? 11.016 8.402 -7.474 1.00 93.00 91 ASP A CA 1
ATOM 729 C C . ASP A 1 91 ? 9.926 9.454 -7.232 1.00 93.00 91 ASP A C 1
ATOM 731 O O . ASP A 1 91 ? 10.154 10.431 -6.524 1.00 93.00 91 ASP A O 1
ATOM 735 N N . ARG A 1 92 ? 8.702 9.215 -7.727 1.00 94.31 92 ARG A N 1
ATOM 736 C CA . ARG A 1 92 ? 7.563 10.111 -7.467 1.00 94.31 92 ARG A CA 1
ATOM 737 C C . ARG A 1 92 ? 7.240 10.238 -5.981 1.00 94.31 92 ARG A C 1
ATOM 739 O O . ARG A 1 92 ? 6.906 11.328 -5.528 1.00 94.31 92 ARG A O 1
ATOM 746 N N . LEU A 1 93 ? 7.333 9.145 -5.222 1.00 92.69 93 LEU A N 1
ATOM 747 C CA . LEU A 1 93 ? 7.188 9.162 -3.766 1.00 92.69 93 LEU A CA 1
ATOM 748 C C . LEU A 1 93 ? 8.198 10.124 -3.138 1.00 92.69 93 LEU A C 1
ATOM 750 O O . LEU A 1 93 ? 7.822 10.913 -2.274 1.00 92.69 93 LEU A O 1
ATOM 754 N N . MET A 1 94 ? 9.458 10.072 -3.576 1.00 89.12 94 MET A N 1
ATOM 755 C CA . MET A 1 94 ? 10.529 10.927 -3.060 1.00 89.12 94 MET A CA 1
ATOM 756 C C . MET A 1 94 ? 10.291 12.396 -3.382 1.00 89.12 94 MET A C 1
ATOM 758 O O . MET A 1 94 ? 10.324 13.233 -2.480 1.00 89.12 94 MET A O 1
ATOM 762 N N . ASP A 1 95 ? 9.952 12.689 -4.635 1.00 90.75 95 ASP A N 1
ATOM 763 C CA . ASP A 1 95 ? 9.663 14.047 -5.099 1.00 90.75 95 ASP A CA 1
ATOM 764 C C . ASP A 1 95 ? 8.410 14.640 -4.428 1.00 90.75 95 ASP A C 1
ATOM 766 O O . ASP A 1 95 ? 8.287 15.857 -4.280 1.00 90.75 95 ASP A O 1
ATOM 770 N N . ASN A 1 96 ? 7.495 13.788 -3.958 1.00 91.31 96 ASN A N 1
ATOM 771 C CA . ASN A 1 96 ? 6.278 14.172 -3.248 1.00 91.31 96 ASN A CA 1
ATOM 772 C C . ASN A 1 96 ? 6.454 14.163 -1.718 1.00 91.31 96 ASN A C 1
ATOM 774 O O . ASN A 1 96 ? 5.622 13.622 -0.986 1.00 91.31 96 ASN A O 1
ATOM 778 N N . ALA A 1 97 ? 7.552 14.741 -1.221 1.00 88.00 97 ALA A N 1
ATOM 779 C CA . ALA A 1 97 ? 7.861 14.821 0.211 1.00 88.00 97 ALA A CA 1
ATOM 780 C C . ALA A 1 97 ? 7.769 13.453 0.918 1.00 88.00 97 ALA A C 1
ATOM 782 O O . ALA A 1 97 ? 7.161 13.321 1.984 1.00 88.00 97 ALA A O 1
ATOM 783 N N . HIS A 1 98 ? 8.333 12.424 0.282 1.00 87.69 98 HIS A N 1
ATOM 784 C CA . HIS A 1 98 ? 8.340 11.036 0.755 1.00 87.69 98 HIS A CA 1
ATOM 785 C C . HIS A 1 98 ? 6.944 10.439 0.990 1.00 87.69 98 HIS A C 1
ATOM 787 O O . HIS A 1 98 ? 6.766 9.578 1.855 1.00 87.69 98 HIS A O 1
ATOM 793 N N . THR A 1 99 ? 5.940 10.911 0.246 1.00 90.19 99 THR A N 1
ATOM 794 C CA . THR A 1 99 ? 4.535 10.562 0.462 1.00 90.19 99 THR A CA 1
ATOM 795 C C . THR A 1 99 ? 3.939 9.858 -0.747 1.00 90.19 99 THR A C 1
ATOM 797 O O . THR A 1 99 ? 3.977 10.364 -1.869 1.00 90.19 99 THR A O 1
ATOM 800 N N . TRP A 1 100 ? 3.289 8.724 -0.508 1.00 94.31 100 TRP A N 1
ATOM 801 C CA . TRP A 1 100 ? 2.454 8.035 -1.492 1.00 94.31 100 TRP A CA 1
ATOM 802 C C . TRP A 1 100 ? 1.076 7.758 -0.896 1.00 94.31 100 TRP A C 1
ATOM 804 O O . TRP A 1 100 ? 0.938 7.670 0.321 1.00 94.31 100 TRP A O 1
ATOM 814 N N . SER A 1 101 ? 0.027 7.684 -1.712 1.00 94.19 101 SER A N 1
ATOM 815 C CA . SER A 1 101 ? -1.342 7.526 -1.210 1.00 94.19 101 SER A CA 1
ATOM 816 C C . SER A 1 101 ? -2.121 6.450 -1.952 1.00 94.19 101 SER A C 1
ATOM 818 O O . SER A 1 101 ? -1.920 6.243 -3.145 1.00 94.19 101 SER A O 1
ATOM 820 N N . ALA A 1 102 ? -3.046 5.810 -1.240 1.00 95.31 102 ALA A N 1
ATOM 821 C CA . ALA A 1 102 ? -3.992 4.850 -1.792 1.00 95.31 102 ALA A CA 1
ATOM 822 C C . ALA A 1 102 ? -5.401 5.095 -1.248 1.00 95.31 102 ALA A C 1
ATOM 824 O O . ALA A 1 102 ? -5.587 5.457 -0.084 1.00 95.31 102 ALA A O 1
ATOM 825 N N . VAL A 1 103 ? -6.399 4.829 -2.088 1.00 96.12 103 VAL A N 1
ATOM 826 C CA . VAL A 1 103 ? -7.811 4.925 -1.715 1.00 96.12 103 VAL A CA 1
ATOM 827 C C . VAL A 1 103 ? -8.289 3.573 -1.196 1.00 96.12 103 VAL A C 1
ATOM 829 O O . VAL A 1 103 ? -8.135 2.552 -1.866 1.00 96.12 103 VAL A O 1
ATOM 832 N N . ILE A 1 104 ? -8.896 3.561 -0.010 1.00 97.62 104 ILE A N 1
ATOM 833 C CA . ILE A 1 104 ? -9.638 2.398 0.483 1.00 97.62 104 ILE A CA 1
ATOM 834 C C . ILE A 1 104 ? -10.860 2.216 -0.423 1.00 97.62 104 ILE A C 1
ATOM 836 O O . ILE A 1 104 ? -11.608 3.181 -0.575 1.00 97.62 104 ILE A O 1
ATOM 840 N N . PRO A 1 105 ? -11.105 1.036 -1.020 1.00 98.12 105 PRO A N 1
ATOM 841 C CA . PRO A 1 105 ? -12.278 0.826 -1.867 1.00 98.12 105 PRO A CA 1
ATOM 842 C C . PRO A 1 105 ? -13.577 1.237 -1.161 1.00 98.12 105 PRO A C 1
ATOM 844 O O . PRO A 1 105 ? -13.705 1.074 0.052 1.00 98.12 105 PRO A O 1
ATOM 847 N N . ALA A 1 106 ? -14.521 1.826 -1.891 1.00 97.81 106 ALA A N 1
ATOM 848 C CA . ALA A 1 106 ? -15.736 2.382 -1.289 1.00 97.81 106 ALA A CA 1
ATOM 849 C C . ALA A 1 106 ? -16.816 1.321 -1.034 1.00 97.81 106 ALA A C 1
ATOM 851 O O . ALA A 1 106 ? -17.712 1.537 -0.223 1.00 97.81 106 ALA A O 1
ATOM 852 N N . ASP A 1 107 ? -16.723 0.191 -1.729 1.00 98.12 107 ASP A N 1
ATOM 853 C CA . ASP A 1 107 ? -17.737 -0.860 -1.762 1.00 98.12 107 ASP A CA 1
ATOM 854 C C . ASP A 1 107 ? -17.431 -2.058 -0.856 1.00 98.12 107 ASP A C 1
ATOM 856 O O . ASP A 1 107 ? -18.275 -2.943 -0.702 1.00 98.12 107 ASP A O 1
ATOM 860 N N . ILE A 1 108 ? -16.253 -2.096 -0.226 1.00 98.56 108 ILE A N 1
ATOM 861 C CA . ILE A 1 108 ? -15.877 -3.194 0.668 1.00 98.56 108 ILE A CA 1
ATOM 862 C C . ILE A 1 108 ? -16.712 -3.184 1.942 1.00 98.56 108 ILE A C 1
ATOM 864 O O . ILE A 1 108 ? -17.109 -2.139 2.463 1.00 98.56 108 ILE A O 1
ATOM 868 N N . LYS A 1 109 ? -16.942 -4.385 2.470 1.00 98.38 109 LYS A N 1
ATOM 869 C CA . LYS A 1 109 ? -17.639 -4.582 3.736 1.00 98.38 109 LYS A CA 1
ATOM 870 C C . LYS A 1 109 ? -16.948 -3.825 4.874 1.00 98.38 109 LYS A C 1
ATOM 872 O O . LYS A 1 109 ? -15.727 -3.882 5.009 1.00 98.38 109 LYS A O 1
ATOM 877 N N . SER A 1 110 ? -17.715 -3.172 5.741 1.00 98.19 110 SER A N 1
ATOM 878 C CA . SER A 1 110 ? -17.165 -2.636 6.990 1.00 98.19 110 SER A CA 1
ATOM 879 C C . SER A 1 110 ? -16.628 -3.746 7.901 1.00 98.19 110 SER A C 1
ATOM 881 O O . SER A 1 110 ? -17.126 -4.875 7.904 1.00 98.19 110 SER A O 1
ATOM 883 N N . GLY A 1 111 ? -15.585 -3.437 8.669 1.00 97.88 111 GLY A N 1
ATOM 884 C CA . GLY A 1 111 ? -14.927 -4.406 9.542 1.00 97.88 111 GLY A CA 1
ATOM 885 C C . GLY A 1 111 ? -13.463 -4.086 9.798 1.00 97.88 111 GLY A C 1
ATOM 886 O O . GLY A 1 111 ? -12.977 -3.008 9.453 1.00 97.88 111 GLY A O 1
ATOM 887 N N . LYS A 1 112 ? -12.755 -5.032 10.414 1.00 97.38 112 LYS A N 1
ATOM 888 C CA . LYS A 1 112 ? -11.328 -4.892 10.696 1.00 97.38 112 LYS A CA 1
ATOM 889 C C . LYS A 1 112 ? -10.490 -5.440 9.546 1.00 97.38 112 LYS A C 1
ATOM 891 O O . LYS A 1 112 ? -10.787 -6.503 9.003 1.00 97.38 112 LYS A O 1
ATOM 896 N N . TYR A 1 113 ? -9.437 -4.712 9.196 1.00 97.50 113 TYR A N 1
ATOM 897 C CA . TYR A 1 113 ? -8.537 -5.042 8.099 1.00 97.50 113 TYR A CA 1
ATOM 898 C C . TYR A 1 113 ? -7.082 -4.835 8.500 1.00 97.50 113 TYR A C 1
ATOM 900 O O . TYR A 1 113 ? -6.752 -3.870 9.185 1.00 97.50 113 TYR A O 1
ATOM 908 N N . VAL A 1 114 ? -6.198 -5.701 8.015 1.00 94.62 114 VAL A N 1
ATOM 909 C CA . VAL A 1 114 ? -4.768 -5.400 7.949 1.00 94.62 114 VAL A CA 1
ATOM 910 C C . VAL A 1 114 ? -4.497 -4.758 6.596 1.00 94.62 114 VAL A C 1
ATOM 912 O O . VAL A 1 114 ? -4.735 -5.375 5.556 1.00 94.62 114 VAL A O 1
ATOM 915 N N . LEU A 1 115 ? -3.994 -3.526 6.602 1.00 95.00 115 LEU A N 1
ATOM 916 C CA . LEU A 1 115 ? -3.419 -2.898 5.424 1.00 95.00 115 LEU A CA 1
ATOM 917 C C . LEU A 1 115 ? -1.944 -3.256 5.342 1.00 95.00 115 LEU A C 1
ATOM 919 O O 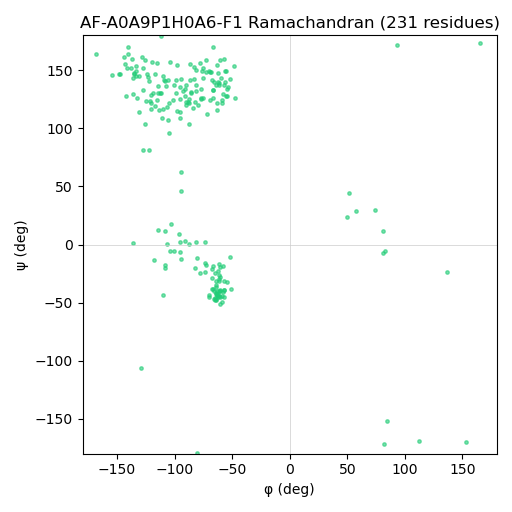. LEU A 1 115 ? -1.192 -2.978 6.269 1.00 95.00 115 LEU A O 1
ATOM 923 N N . ARG A 1 116 ? -1.518 -3.808 4.211 1.00 93.62 116 ARG A N 1
ATOM 924 C CA . ARG A 1 116 ? -0.113 -4.062 3.889 1.00 93.62 116 ARG A CA 1
ATOM 925 C C . ARG A 1 116 ? 0.311 -3.110 2.779 1.00 93.62 116 ARG A C 1
ATOM 927 O O . ARG A 1 116 ? -0.230 -3.189 1.679 1.00 93.62 116 ARG A O 1
ATOM 934 N N . GLN A 1 117 ? 1.264 -2.225 3.053 1.00 92.81 117 GLN A N 1
ATOM 935 C CA . GLN A 1 117 ? 1.891 -1.392 2.026 1.00 92.81 117 GLN A CA 1
ATOM 936 C C . GLN A 1 117 ? 3.303 -1.909 1.786 1.00 92.81 117 GLN A C 1
ATOM 938 O O . GLN A 1 117 ? 4.008 -2.288 2.721 1.00 92.81 117 GLN A O 1
ATOM 943 N N . GLU A 1 118 ? 3.677 -2.001 0.518 1.00 91.19 118 GLU A N 1
ATOM 944 C CA . GLU A 1 118 ? 4.948 -2.568 0.105 1.00 91.19 118 GLU A CA 1
ATOM 945 C C . GLU A 1 118 ? 5.462 -1.872 -1.146 1.00 91.19 118 GLU A C 1
ATOM 947 O O . GLU A 1 118 ? 4.692 -1.540 -2.043 1.00 91.19 118 GLU A O 1
ATOM 952 N N . PHE A 1 119 ? 6.775 -1.753 -1.254 1.00 89.94 119 PHE A N 1
ATOM 953 C CA . PHE A 1 119 ? 7.433 -1.705 -2.549 1.00 89.94 119 PHE A CA 1
ATOM 954 C C . PHE A 1 119 ? 8.563 -2.723 -2.600 1.00 89.94 119 PHE A C 1
ATOM 956 O O . PHE A 1 119 ? 9.050 -3.215 -1.577 1.00 89.94 119 PHE A O 1
ATOM 963 N N . TRP A 1 120 ? 8.988 -3.050 -3.810 1.00 87.44 120 TRP A N 1
ATOM 964 C CA . TRP A 1 120 ? 10.118 -3.939 -4.021 1.00 87.44 120 TRP A CA 1
ATOM 965 C C . TRP A 1 120 ? 11.013 -3.418 -5.119 1.00 87.44 120 TRP A C 1
ATOM 967 O O . TRP A 1 120 ? 10.609 -2.636 -5.968 1.00 87.44 120 TRP A O 1
ATOM 977 N N . LEU A 1 121 ? 12.241 -3.893 -5.121 1.00 86.94 121 LEU A N 1
ATOM 978 C CA . LEU A 1 121 ? 13.218 -3.597 -6.154 1.00 86.94 121 LEU A CA 1
ATOM 979 C C . LEU A 1 121 ? 14.019 -4.844 -6.453 1.00 86.94 121 LEU A C 1
ATOM 981 O O . LEU A 1 121 ? 13.983 -5.819 -5.705 1.00 86.94 121 LEU A O 1
ATOM 985 N N . ARG A 1 122 ? 14.803 -4.793 -7.521 1.00 84.75 122 ARG A N 1
ATOM 986 C CA . ARG A 1 122 ? 15.720 -5.870 -7.864 1.00 84.75 122 ARG A CA 1
ATOM 987 C C . ARG A 1 122 ? 17.157 -5.391 -7.782 1.00 84.75 122 ARG A C 1
ATOM 989 O O . ARG A 1 122 ? 17.559 -4.498 -8.523 1.00 84.75 122 ARG A O 1
ATOM 996 N N . ILE A 1 123 ? 17.965 -6.090 -6.988 1.00 80.31 123 ILE A N 1
ATOM 997 C CA . ILE A 1 123 ? 19.421 -5.945 -7.039 1.00 80.31 123 ILE A CA 1
ATOM 998 C C . ILE A 1 123 ? 19.999 -7.035 -7.943 1.00 80.31 123 ILE A C 1
ATOM 1000 O O . ILE A 1 123 ? 19.767 -8.235 -7.744 1.00 80.31 123 ILE A O 1
ATOM 1004 N N . ARG A 1 124 ? 20.776 -6.625 -8.956 1.00 76.88 124 ARG A N 1
ATOM 1005 C CA . ARG A 1 124 ? 21.470 -7.553 -9.864 1.00 76.88 124 ARG A CA 1
ATOM 1006 C C . ARG A 1 124 ? 22.344 -8.524 -9.061 1.00 76.88 124 ARG A C 1
ATOM 1008 O O . ARG A 1 124 ? 23.158 -8.110 -8.247 1.00 76.88 124 ARG A O 1
ATOM 1015 N N . GLY A 1 125 ? 22.175 -9.823 -9.310 1.00 77.69 125 GLY A N 1
ATOM 1016 C CA . GLY A 1 125 ? 22.935 -10.887 -8.641 1.00 77.69 125 GLY A CA 1
ATOM 1017 C C . GLY A 1 125 ? 22.442 -11.276 -7.241 1.00 77.69 125 GLY A C 1
ATOM 1018 O O . GLY A 1 125 ? 22.917 -12.278 -6.718 1.00 77.69 125 GLY A O 1
ATOM 1019 N N . VAL A 1 126 ? 21.480 -10.546 -6.662 1.00 81.75 126 VAL A N 1
ATOM 1020 C CA . VAL A 1 126 ? 20.881 -10.859 -5.348 1.00 81.75 126 VAL A CA 1
ATOM 1021 C C . VAL A 1 126 ? 19.434 -11.331 -5.501 1.00 81.75 126 VAL A C 1
ATOM 1023 O O . VAL A 1 126 ? 19.054 -12.328 -4.897 1.00 81.75 126 VAL A O 1
ATOM 1026 N N . GLY A 1 127 ? 18.650 -10.663 -6.352 1.00 81.25 127 GLY A N 1
ATOM 1027 C CA . GLY A 1 127 ? 17.223 -10.940 -6.544 1.00 81.25 127 GLY A CA 1
ATOM 1028 C C . GLY A 1 127 ? 16.324 -9.805 -6.043 1.00 81.25 127 GLY A C 1
ATOM 1029 O O . GLY A 1 127 ? 16.826 -8.702 -5.789 1.00 81.25 127 GLY A O 1
ATOM 1030 N N . PRO A 1 128 ? 15.003 -10.043 -5.958 1.00 84.81 128 PRO A N 1
ATOM 1031 C CA . PRO A 1 128 ? 14.062 -9.060 -5.447 1.00 84.81 128 PRO A CA 1
ATOM 1032 C C . PRO A 1 128 ? 14.275 -8.809 -3.947 1.00 84.81 128 PRO A C 1
ATOM 1034 O O . PRO A 1 128 ? 14.555 -9.726 -3.175 1.00 84.81 128 PRO A O 1
ATOM 1037 N N . GLN A 1 129 ? 14.134 -7.554 -3.543 1.00 83.94 129 GLN A N 1
ATOM 1038 C CA . GLN A 1 129 ? 14.118 -7.103 -2.158 1.00 83.94 129 GLN A CA 1
ATOM 1039 C C . GLN A 1 129 ? 12.793 -6.417 -1.897 1.00 83.94 129 GLN A C 1
ATOM 1041 O O . GLN A 1 129 ? 12.412 -5.514 -2.639 1.00 83.94 129 GLN A O 1
ATOM 1046 N N . PHE A 1 130 ? 12.123 -6.839 -0.836 1.00 85.06 130 PHE A N 1
ATOM 1047 C CA . PHE A 1 130 ? 10.829 -6.313 -0.451 1.00 85.06 130 PHE A CA 1
ATOM 1048 C C . PHE A 1 130 ? 10.996 -5.399 0.764 1.00 85.06 130 PHE A C 1
ATOM 1050 O O . PHE A 1 130 ? 11.771 -5.695 1.684 1.00 85.06 130 PHE A O 1
ATOM 1057 N N . TYR A 1 131 ? 10.232 -4.311 0.776 1.00 85.12 131 TYR A N 1
ATOM 1058 C CA . TYR A 1 131 ? 10.104 -3.374 1.887 1.00 85.12 131 TYR A CA 1
ATOM 1059 C C . TYR A 1 131 ? 8.626 -3.150 2.143 1.00 85.12 131 TYR A C 1
ATOM 1061 O O . TYR A 1 131 ? 7.909 -2.627 1.297 1.00 85.12 131 TYR A O 1
ATOM 1069 N N . MET A 1 132 ? 8.168 -3.595 3.303 1.00 84.81 132 MET A N 1
ATOM 1070 C CA . MET A 1 132 ? 6.763 -3.765 3.605 1.00 84.81 132 MET A CA 1
ATOM 1071 C C . MET A 1 132 ? 6.503 -3.347 5.032 1.00 84.81 132 MET A C 1
ATOM 1073 O O . MET A 1 132 ? 7.351 -3.471 5.919 1.00 84.81 132 MET A O 1
ATOM 1077 N N . THR A 1 133 ? 5.280 -2.911 5.238 1.00 83.44 133 THR A N 1
ATOM 1078 C CA . THR A 1 133 ? 4.743 -2.558 6.533 1.00 83.44 133 THR A CA 1
ATOM 1079 C C . THR A 1 133 ? 3.283 -2.979 6.604 1.00 83.44 133 THR A C 1
ATOM 1081 O O . THR A 1 133 ? 2.612 -3.092 5.572 1.00 83.44 133 THR A O 1
ATOM 1084 N N . CYS A 1 134 ? 2.793 -3.196 7.820 1.00 86.50 134 CYS A N 1
ATOM 1085 C CA . CYS A 1 134 ? 1.394 -3.498 8.070 1.00 86.50 134 CYS A CA 1
ATOM 1086 C C . CYS A 1 134 ? 0.791 -2.501 9.062 1.00 86.50 134 CYS A C 1
ATOM 1088 O O . CYS A 1 134 ? 1.453 -2.069 10.004 1.00 86.50 134 CYS A O 1
ATOM 1090 N N . PHE A 1 135 ? -0.489 -2.198 8.873 1.00 88.06 135 PHE A N 1
ATOM 1091 C CA . PHE A 1 135 ? -1.284 -1.327 9.730 1.00 88.06 135 PHE A CA 1
ATOM 1092 C C . PHE A 1 135 ? -2.647 -1.956 9.986 1.00 88.06 135 PHE A C 1
ATOM 1094 O O . PHE A 1 135 ? -3.194 -2.613 9.102 1.00 88.06 135 PHE A O 1
ATOM 1101 N N . ASN A 1 136 ? -3.220 -1.724 11.163 1.00 90.12 136 ASN A N 1
ATOM 1102 C CA . ASN A 1 136 ? -4.536 -2.258 11.501 1.00 90.12 136 ASN A CA 1
ATOM 1103 C C . ASN A 1 136 ? -5.580 -1.165 11.341 1.00 90.12 136 ASN A C 1
ATOM 1105 O O . ASN A 1 136 ? -5.466 -0.111 11.969 1.00 90.12 136 ASN A O 1
ATOM 1109 N N . PHE A 1 137 ? -6.601 -1.422 10.532 1.00 93.25 137 PHE A N 1
ATOM 1110 C CA . PHE A 1 137 ? -7.705 -0.506 10.292 1.00 93.25 137 PHE A CA 1
ATOM 1111 C C . PHE A 1 137 ? -9.033 -1.086 10.757 1.00 93.25 137 PHE A C 1
ATOM 1113 O O . PHE A 1 137 ? -9.294 -2.279 10.628 1.00 93.25 137 PHE A O 1
ATOM 1120 N N . GLU A 1 138 ? -9.907 -0.204 11.224 1.00 95.12 138 GLU A N 1
ATOM 1121 C CA . GLU A 1 138 ? -11.343 -0.443 11.289 1.00 95.12 138 GLU A CA 1
ATOM 1122 C C . GLU A 1 138 ? -11.998 0.380 10.179 1.00 95.12 138 GLU A C 1
ATOM 1124 O O . GLU A 1 138 ? -12.042 1.608 10.237 1.00 95.12 138 GLU A O 1
ATOM 1129 N N . VAL A 1 139 ? -12.462 -0.294 9.131 1.00 96.75 139 VAL A N 1
ATOM 1130 C CA . VAL A 1 139 ? -13.108 0.337 7.982 1.00 96.75 139 VAL A CA 1
ATOM 1131 C C . VAL A 1 139 ? -14.600 0.473 8.262 1.00 96.75 139 VAL A C 1
ATOM 1133 O O . VAL A 1 139 ? -15.304 -0.515 8.470 1.00 96.75 139 VAL A O 1
ATOM 1136 N N . LEU A 1 140 ? -15.093 1.706 8.219 1.00 95.81 140 LEU A N 1
ATOM 1137 C CA . LEU A 1 140 ? -16.507 2.052 8.311 1.00 95.81 140 LEU A CA 1
ATOM 1138 C C . LEU A 1 140 ? -17.091 2.292 6.917 1.00 95.81 140 LEU A C 1
ATOM 1140 O O . LEU A 1 140 ? -16.457 2.920 6.072 1.00 95.81 140 LEU A O 1
ATOM 1144 N N . GLY A 1 141 ? -18.324 1.850 6.694 1.00 94.44 141 GLY A N 1
ATOM 1145 C CA . GLY A 1 141 ? -19.013 1.981 5.413 1.00 94.44 141 GLY A CA 1
ATOM 1146 C C . GLY A 1 141 ? -20.239 1.078 5.339 1.00 94.44 141 GLY A C 1
ATOM 1147 O O . GLY A 1 141 ? -20.489 0.274 6.241 1.00 94.44 141 GLY A O 1
ATOM 1148 N N . ASP A 1 142 ? -20.997 1.230 4.263 1.00 95.12 142 ASP A N 1
ATOM 1149 C CA . ASP A 1 142 ? -22.206 0.469 3.934 1.00 95.12 142 ASP A CA 1
ATOM 1150 C C . ASP A 1 142 ? -21.997 -0.538 2.792 1.00 95.12 142 ASP A C 1
ATOM 1152 O O . ASP A 1 142 ? -22.923 -1.273 2.444 1.00 95.12 142 ASP A O 1
ATOM 1156 N N . GLY A 1 143 ? -20.777 -0.602 2.253 1.00 96.62 143 GLY A N 1
ATOM 1157 C CA . GLY A 1 143 ? -20.364 -1.605 1.285 1.00 96.62 143 GLY A CA 1
ATOM 1158 C C . GLY A 1 143 ? -20.545 -3.035 1.799 1.00 96.62 143 GLY A C 1
ATOM 1159 O O . GLY A 1 143 ? -20.649 -3.302 3.001 1.00 96.62 143 GLY A O 1
ATOM 1160 N N . ASN A 1 144 ? -20.592 -3.980 0.868 1.00 97.75 144 ASN A N 1
ATOM 1161 C CA . ASN A 1 144 ? -20.760 -5.404 1.149 1.00 97.75 144 ASN A CA 1
ATOM 1162 C C . ASN A 1 144 ? -19.819 -6.300 0.328 1.00 97.75 144 ASN A C 1
ATOM 1164 O O . ASN A 1 144 ? -19.860 -7.520 0.501 1.00 97.75 144 ASN A O 1
ATOM 1168 N N . SER A 1 145 ? -18.960 -5.719 -0.514 1.00 98.31 145 SER A N 1
ATOM 1169 C CA . SER A 1 145 ? -17.991 -6.459 -1.312 1.00 98.31 145 SER A CA 1
ATOM 1170 C C . SER A 1 145 ? -16.976 -7.162 -0.414 1.00 98.31 145 SER A C 1
ATOM 1172 O O . SER A 1 145 ? -16.472 -6.604 0.566 1.00 98.31 145 SER A O 1
ATOM 1174 N N . GLN A 1 146 ? -16.670 -8.410 -0.765 1.00 97.62 146 GLN A N 1
ATOM 1175 C CA . GLN A 1 146 ? -15.674 -9.254 -0.104 1.00 97.62 146 GLN A CA 1
ATOM 1176 C C . GLN A 1 146 ? -14.707 -9.778 -1.171 1.00 97.62 146 GLN A C 1
ATOM 1178 O O . GLN A 1 146 ? -14.907 -10.876 -1.695 1.00 97.62 146 GLN A O 1
ATOM 1183 N N . PRO A 1 147 ? -13.708 -8.972 -1.571 1.00 97.56 147 PRO A N 1
ATOM 1184 C CA . PRO A 1 147 ? -12.784 -9.359 -2.627 1.00 97.56 147 PRO A CA 1
ATOM 1185 C C . PRO A 1 147 ? -12.008 -10.616 -2.234 1.00 97.56 147 PRO A C 1
ATOM 1187 O O . PRO A 1 147 ? -11.565 -10.742 -1.093 1.00 97.56 147 PRO A O 1
ATOM 1190 N N . ALA A 1 148 ? -11.819 -11.533 -3.182 1.00 96.19 148 ALA A N 1
ATOM 1191 C CA . ALA A 1 148 ? -10.953 -12.686 -2.966 1.00 96.19 148 ALA A CA 1
ATOM 1192 C C . ALA A 1 148 ? -9.496 -12.220 -2.822 1.00 96.19 148 ALA A C 1
ATOM 1194 O O . ALA A 1 148 ? -9.022 -11.409 -3.625 1.00 96.19 148 ALA A O 1
ATOM 1195 N N . GLY A 1 149 ? -8.801 -12.732 -1.809 1.00 96.19 149 GLY A N 1
ATOM 1196 C CA . GLY A 1 149 ? -7.402 -12.417 -1.543 1.00 96.19 149 GLY A CA 1
ATOM 1197 C C . GLY A 1 149 ? -6.467 -13.600 -1.785 1.00 96.19 149 GLY A C 1
ATOM 1198 O O . GLY A 1 149 ? -6.889 -14.692 -2.156 1.00 96.19 149 GLY A O 1
ATOM 1199 N N . MET A 1 150 ? -5.176 -13.360 -1.569 1.00 94.88 150 MET A N 1
ATOM 1200 C CA . MET A 1 150 ? -4.110 -14.361 -1.595 1.00 94.88 150 MET A CA 1
ATOM 1201 C C . MET A 1 150 ? -3.207 -14.176 -0.368 1.00 94.88 150 MET A C 1
ATOM 1203 O O . MET A 1 150 ? -2.982 -13.036 0.048 1.00 94.88 150 MET A O 1
ATOM 1207 N N . PRO A 1 151 ? -2.666 -15.253 0.220 1.00 92.44 151 PRO A N 1
ATOM 1208 C CA . PRO A 1 151 ? -1.765 -15.137 1.357 1.00 92.44 151 PRO A CA 1
ATOM 1209 C C . PRO A 1 151 ? -0.388 -14.600 0.952 1.00 92.44 151 PRO A C 1
ATOM 1211 O O . PRO A 1 151 ? 0.048 -14.725 -0.196 1.00 92.44 151 PRO A O 1
ATOM 1214 N N . PHE A 1 152 ? 0.330 -14.051 1.930 1.00 88.38 152 PHE A N 1
ATOM 1215 C CA . PHE A 1 152 ? 1.761 -13.767 1.828 1.00 88.38 152 PHE A CA 1
ATOM 1216 C C . PHE A 1 152 ? 2.516 -14.674 2.814 1.00 88.38 152 PHE A C 1
ATOM 1218 O O . PHE A 1 152 ? 2.312 -14.536 4.021 1.00 88.38 152 PHE A O 1
ATOM 1225 N N . PRO A 1 153 ? 3.383 -15.597 2.345 1.00 85.62 153 PRO A N 1
ATOM 1226 C CA . PRO A 1 153 ? 3.796 -15.816 0.953 1.00 85.62 153 PRO A CA 1
ATOM 1227 C C . PRO A 1 153 ? 2.725 -16.531 0.105 1.00 85.62 153 PRO A C 1
ATOM 1229 O O . PRO A 1 153 ? 1.960 -17.339 0.627 1.00 85.62 153 PRO A O 1
ATOM 1232 N N . GLY A 1 154 ? 2.722 -16.279 -1.210 1.00 87.44 154 GLY A N 1
ATOM 1233 C CA . GLY A 1 154 ? 1.823 -16.942 -2.172 1.00 87.44 154 GLY A CA 1
ATOM 1234 C C . GLY A 1 154 ? 1.195 -16.011 -3.212 1.00 87.44 154 GLY A C 1
ATOM 1235 O O . GLY A 1 154 ? 0.832 -16.462 -4.296 1.00 87.44 154 GLY A O 1
ATOM 1236 N N . ALA A 1 155 ? 1.091 -14.717 -2.910 1.00 91.94 155 ALA A N 1
ATOM 1237 C CA . ALA A 1 155 ? 0.522 -13.733 -3.823 1.00 91.94 155 ALA A CA 1
ATOM 1238 C C . ALA A 1 155 ? 1.442 -13.375 -5.003 1.00 91.94 155 ALA A C 1
ATOM 1240 O O . ALA A 1 155 ? 0.925 -12.958 -6.039 1.00 91.94 155 ALA A O 1
ATOM 1241 N N . TYR A 1 156 ? 2.767 -13.543 -4.897 1.00 90.38 156 TYR A N 1
ATOM 1242 C CA . TYR A 1 156 ? 3.661 -13.429 -6.049 1.00 90.38 156 TYR A CA 1
ATOM 1243 C C . TYR A 1 156 ? 4.244 -14.788 -6.444 1.00 90.38 156 TYR A C 1
ATOM 1245 O O . TYR A 1 156 ? 4.541 -15.657 -5.623 1.00 90.38 156 TYR A O 1
ATOM 1253 N N . GLU A 1 157 ? 4.430 -14.964 -7.749 1.00 88.50 157 GLU A N 1
ATOM 1254 C CA . GLU A 1 157 ? 5.188 -16.088 -8.275 1.00 88.50 157 GLU A CA 1
ATOM 1255 C C . GLU A 1 157 ? 6.679 -15.764 -8.192 1.00 88.50 157 GLU A C 1
ATOM 1257 O O . GLU A 1 157 ? 7.116 -14.702 -8.632 1.00 88.50 157 GLU A O 1
ATOM 1262 N N . LYS A 1 158 ? 7.479 -16.704 -7.679 1.00 85.06 158 LYS A N 1
ATOM 1263 C CA . LYS A 1 158 ? 8.925 -16.520 -7.475 1.00 85.06 158 LYS A CA 1
ATOM 1264 C C . LYS A 1 158 ? 9.662 -16.004 -8.716 1.00 85.06 158 LYS A C 1
ATOM 1266 O O . LYS A 1 158 ? 10.581 -15.198 -8.587 1.00 85.06 158 LYS A O 1
ATOM 1271 N N . ASP A 1 159 ? 9.266 -16.475 -9.895 1.00 88.12 159 ASP A N 1
ATOM 1272 C CA . ASP A 1 159 ? 9.890 -16.133 -11.175 1.00 88.12 159 ASP A CA 1
ATOM 1273 C C . ASP A 1 159 ? 9.053 -15.115 -11.976 1.00 88.12 159 ASP A C 1
ATOM 1275 O O . ASP A 1 159 ? 9.253 -14.954 -13.182 1.00 88.12 159 ASP A O 1
ATOM 1279 N N . ALA A 1 160 ? 8.124 -14.405 -11.318 1.00 91.00 160 ALA A N 1
ATOM 1280 C CA . ALA A 1 160 ? 7.309 -13.372 -11.945 1.00 91.00 160 ALA A CA 1
ATOM 1281 C C . ALA A 1 160 ? 8.209 -12.321 -12.622 1.00 91.00 160 ALA A C 1
ATOM 1283 O O . ALA A 1 160 ? 9.081 -11.743 -11.960 1.00 91.00 160 ALA A O 1
ATOM 1284 N N . PRO A 1 161 ? 7.992 -12.002 -13.914 1.00 92.00 161 PRO A N 1
ATOM 1285 C CA . PRO A 1 161 ? 8.843 -11.067 -14.648 1.00 92.00 161 PRO A CA 1
ATOM 1286 C C . PRO A 1 161 ? 8.995 -9.698 -13.972 1.00 92.00 161 PRO A C 1
ATOM 1288 O O . PRO A 1 161 ? 10.063 -9.096 -14.055 1.00 92.00 161 PRO A O 1
ATOM 1291 N N . GLY A 1 162 ? 7.965 -9.227 -13.258 1.00 91.88 162 GLY A N 1
ATOM 1292 C CA . GLY A 1 162 ? 7.986 -7.952 -12.535 1.00 91.88 162 GLY A CA 1
ATOM 1293 C C . GLY A 1 162 ? 8.950 -7.917 -11.349 1.00 91.88 162 GLY A C 1
ATOM 1294 O O . GLY A 1 162 ? 9.501 -6.860 -11.039 1.00 91.88 162 GLY A O 1
ATOM 1295 N N . LEU A 1 163 ? 9.208 -9.063 -10.709 1.00 90.56 163 LEU A N 1
ATOM 1296 C CA . LEU A 1 163 ? 10.195 -9.183 -9.627 1.00 90.56 163 LEU A CA 1
ATOM 1297 C C . LEU A 1 163 ? 11.633 -9.232 -10.164 1.00 90.56 163 LEU A C 1
ATOM 1299 O O . LEU A 1 163 ? 12.586 -8.876 -9.471 1.00 90.56 163 LEU A O 1
ATOM 1303 N N . TRP A 1 164 ? 11.792 -9.658 -11.419 1.00 89.75 164 TRP A N 1
ATOM 1304 C CA . TRP A 1 164 ? 13.083 -9.833 -12.085 1.00 89.75 164 TRP A CA 1
ATOM 1305 C C . TRP A 1 164 ? 13.362 -8.788 -13.168 1.00 89.75 164 TRP A C 1
ATOM 1307 O O . TRP A 1 164 ? 14.334 -8.929 -13.916 1.00 89.75 164 TRP A O 1
ATOM 1317 N N . PHE A 1 165 ? 12.555 -7.727 -13.219 1.00 90.44 165 PHE A N 1
ATOM 1318 C CA . PHE A 1 165 ? 12.636 -6.699 -14.246 1.00 90.44 165 PHE A CA 1
ATOM 1319 C C . PHE A 1 165 ? 14.034 -6.066 -14.311 1.00 90.44 165 PHE A C 1
ATOM 1321 O O . PHE A 1 165 ? 14.711 -5.859 -13.299 1.00 90.44 165 PHE A O 1
ATOM 1328 N N . ASP A 1 166 ? 14.506 -5.807 -15.528 1.00 88.06 166 ASP A N 1
ATOM 1329 C CA . ASP A 1 166 ? 15.778 -5.134 -15.757 1.00 88.06 166 ASP A CA 1
ATOM 1330 C C . ASP A 1 166 ? 15.539 -3.641 -15.966 1.00 88.06 166 ASP A C 1
ATOM 1332 O O . ASP A 1 166 ? 14.963 -3.246 -16.974 1.00 88.06 166 ASP A O 1
ATOM 1336 N N . LEU A 1 167 ? 16.020 -2.816 -15.034 1.00 85.94 167 LEU A N 1
ATOM 1337 C CA . LEU A 1 167 ? 15.873 -1.358 -15.083 1.00 85.94 167 LEU A CA 1
ATOM 1338 C C . LEU A 1 167 ? 16.535 -0.718 -16.315 1.00 85.94 167 LEU A C 1
ATOM 1340 O O . LEU A 1 167 ? 16.234 0.428 -16.627 1.00 85.94 167 LEU A O 1
ATOM 1344 N N . THR A 1 168 ? 17.434 -1.428 -17.007 1.00 85.12 168 THR A N 1
ATOM 1345 C CA . THR A 1 168 ? 18.043 -0.956 -18.264 1.00 85.12 168 THR A CA 1
ATOM 1346 C C . THR A 1 168 ? 17.260 -1.379 -19.508 1.00 85.12 168 THR A C 1
ATOM 1348 O O . THR A 1 168 ? 17.746 -1.193 -20.620 1.00 85.12 168 THR A O 1
ATOM 1351 N N . SER A 1 169 ? 16.116 -2.043 -19.344 1.00 86.00 169 SER A N 1
ATOM 1352 C CA . SER A 1 169 ? 15.275 -2.489 -20.451 1.00 86.00 169 SER A CA 1
ATOM 1353 C C . SER A 1 169 ? 14.355 -1.371 -20.932 1.00 86.00 169 SER A C 1
ATOM 1355 O O . SER A 1 169 ? 13.770 -0.662 -20.121 1.00 86.00 169 SER A O 1
ATOM 1357 N N . ASP A 1 170 ? 14.144 -1.298 -22.247 1.00 85.81 170 ASP A N 1
ATOM 1358 C CA . ASP A 1 170 ? 13.113 -0.448 -22.861 1.00 85.81 170 ASP A CA 1
ATOM 1359 C C . ASP A 1 170 ? 11.711 -1.098 -22.830 1.00 85.81 170 ASP A C 1
ATOM 1361 O O . ASP A 1 170 ? 10.750 -0.566 -23.388 1.00 85.81 170 ASP A O 1
ATOM 1365 N N . ALA A 1 171 ? 11.580 -2.292 -22.240 1.00 88.81 171 ALA A N 1
ATOM 1366 C CA . ALA A 1 171 ? 10.305 -2.989 -22.133 1.00 88.81 171 ALA A CA 1
ATOM 1367 C C . ALA A 1 171 ? 9.381 -2.323 -21.104 1.00 88.81 171 ALA A C 1
ATOM 1369 O O . ALA A 1 171 ? 9.824 -1.813 -20.078 1.00 88.81 171 ALA A O 1
ATOM 1370 N N . SER A 1 172 ? 8.070 -2.398 -21.337 1.00 91.06 172 SER A N 1
ATOM 1371 C CA . SER A 1 172 ? 7.087 -2.013 -20.324 1.00 91.06 172 SER A CA 1
ATOM 1372 C C . SER A 1 172 ? 7.207 -2.907 -19.090 1.00 91.06 172 SER A C 1
ATOM 1374 O O . SER A 1 172 ? 7.376 -4.123 -19.213 1.00 91.06 172 SER A O 1
ATOM 1376 N N . TYR A 1 173 ? 7.085 -2.307 -17.906 1.00 92.56 173 TYR A N 1
ATOM 1377 C CA . TYR A 1 173 ? 7.120 -3.042 -16.648 1.00 92.56 173 TYR A CA 1
ATOM 1378 C C . TYR A 1 173 ? 5.937 -4.024 -16.550 1.00 92.56 173 TYR A C 1
ATOM 1380 O O . TYR A 1 173 ? 4.787 -3.584 -16.625 1.00 92.56 173 TYR A O 1
ATOM 1388 N N . PRO A 1 174 ? 6.179 -5.336 -16.374 1.00 93.62 174 PRO A N 1
ATOM 1389 C CA . PRO A 1 174 ? 5.116 -6.301 -16.132 1.00 93.62 174 PRO A CA 1
ATOM 1390 C C . PRO A 1 174 ? 4.723 -6.292 -14.643 1.00 93.62 174 PRO A C 1
ATOM 1392 O O . PRO A 1 174 ? 5.584 -6.557 -13.801 1.00 93.62 174 PRO A O 1
ATOM 1395 N N . PRO A 1 175 ? 3.448 -6.039 -14.292 1.00 91.06 175 PRO A N 1
ATOM 1396 C CA . PRO A 1 175 ? 2.972 -6.145 -12.914 1.00 91.06 175 PRO A CA 1
ATOM 1397 C C . PRO A 1 175 ? 3.237 -7.518 -12.288 1.00 91.06 175 PRO A C 1
ATOM 1399 O O . PRO A 1 175 ? 3.220 -8.541 -12.978 1.00 91.06 175 PRO A O 1
ATOM 1402 N N . ALA A 1 176 ? 3.443 -7.545 -10.970 1.00 92.25 176 ALA A N 1
ATOM 1403 C CA . ALA A 1 176 ? 3.601 -8.776 -10.201 1.00 92.25 176 ALA A CA 1
ATOM 1404 C C . ALA A 1 176 ? 2.381 -9.038 -9.303 1.00 92.25 176 ALA A C 1
ATOM 1406 O O . ALA A 1 176 ? 1.817 -8.129 -8.687 1.00 92.25 176 ALA A O 1
ATOM 1407 N N . GLY A 1 177 ? 1.999 -10.311 -9.202 1.00 91.88 177 GLY A N 1
ATOM 1408 C CA . GLY A 1 177 ? 0.897 -10.775 -8.360 1.00 91.88 177 GLY A CA 1
ATOM 1409 C C . GLY A 1 177 ? -0.493 -10.609 -8.970 1.00 91.88 177 GLY A C 1
ATOM 1410 O O . GLY A 1 177 ? -0.617 -10.284 -10.153 1.00 91.88 177 GLY A O 1
ATOM 1411 N N . PRO A 1 178 ? -1.555 -10.850 -8.181 1.00 94.25 178 PRO A N 1
ATOM 1412 C CA . PRO A 1 178 ? -2.930 -10.768 -8.654 1.00 94.25 178 PRO A CA 1
ATOM 1413 C C . PRO A 1 178 ? -3.298 -9.367 -9.166 1.00 94.25 178 PRO A C 1
ATOM 1415 O O . PRO A 1 178 ? -2.663 -8.367 -8.799 1.00 94.25 178 PRO A O 1
ATOM 1418 N N . PRO A 1 179 ? -4.344 -9.280 -10.007 1.00 95.31 179 PRO A N 1
ATOM 1419 C CA . PRO A 1 179 ? -4.834 -8.009 -10.516 1.00 95.31 179 PRO A CA 1
ATOM 1420 C C . PRO A 1 179 ? -5.360 -7.109 -9.392 1.00 95.31 179 PRO A C 1
ATOM 1422 O O . PRO A 1 179 ? -5.819 -7.574 -8.349 1.00 95.31 179 PRO A O 1
ATOM 1425 N N . LEU A 1 180 ? -5.327 -5.803 -9.654 1.00 96.56 180 LEU A N 1
ATOM 1426 C CA . LEU A 1 180 ? -5.931 -4.778 -8.809 1.00 96.56 180 LEU A CA 1
ATOM 1427 C C . LEU A 1 180 ? -7.437 -5.031 -8.627 1.00 96.56 180 LEU A C 1
ATOM 1429 O O . LEU A 1 180 ? -8.164 -5.180 -9.615 1.00 96.56 180 LEU A O 1
ATOM 1433 N N . TYR A 1 181 ? -7.909 -5.022 -7.380 1.00 98.06 181 TYR A N 1
ATOM 1434 C CA . TYR A 1 181 ? -9.337 -4.986 -7.087 1.00 98.06 181 TYR A CA 1
ATOM 1435 C C . TYR A 1 181 ? -9.934 -3.651 -7.540 1.00 98.06 181 TYR A C 1
ATOM 1437 O O . TYR A 1 181 ? -9.394 -2.582 -7.255 1.00 98.06 181 TYR A O 1
ATOM 1445 N N . LYS A 1 182 ? -11.067 -3.711 -8.241 1.00 96.69 182 LYS A N 1
ATOM 1446 C CA . LYS A 1 182 ? -11.764 -2.530 -8.751 1.00 96.69 182 LYS A CA 1
ATOM 1447 C C . LYS A 1 182 ? -13.067 -2.352 -7.990 1.00 96.69 182 LYS A C 1
ATOM 1449 O O . LYS A 1 182 ? -13.992 -3.128 -8.196 1.00 96.69 182 LYS A O 1
ATOM 1454 N N . SER A 1 183 ? -13.107 -1.319 -7.152 1.00 96.50 183 SER A N 1
ATOM 1455 C CA . SER A 1 183 ? -14.328 -0.864 -6.483 1.00 96.50 183 SER A CA 1
ATOM 1456 C C . SER A 1 183 ? -15.416 -0.584 -7.523 1.00 96.50 183 SER A C 1
ATOM 1458 O O . SER A 1 183 ? -15.142 0.081 -8.526 1.00 96.50 183 SER A O 1
ATOM 1460 N N . GLU A 1 184 ? -16.638 -1.060 -7.294 1.00 96.88 184 GLU A N 1
ATOM 1461 C CA . GLU A 1 184 ? -17.781 -0.833 -8.191 1.00 96.88 184 GLU A CA 1
ATOM 1462 C C . GLU A 1 184 ? -18.163 0.648 -8.279 1.00 96.88 184 GLU A C 1
ATOM 1464 O O . GLU A 1 184 ? -18.611 1.129 -9.322 1.00 96.88 184 GLU A O 1
ATOM 1469 N N . TYR A 1 185 ? -17.955 1.382 -7.188 1.00 96.00 185 TYR A N 1
ATOM 1470 C CA . TYR A 1 185 ? -18.188 2.816 -7.101 1.00 96.00 185 TYR A CA 1
ATOM 1471 C C . TYR A 1 185 ? -17.093 3.511 -6.293 1.00 96.00 185 TYR A C 1
ATOM 1473 O O . TYR A 1 185 ? -16.333 2.883 -5.557 1.00 96.00 185 TYR A O 1
ATOM 1481 N N . THR A 1 186 ? -17.015 4.831 -6.428 1.00 94.06 186 THR A N 1
ATOM 1482 C CA . THR A 1 186 ? -16.203 5.707 -5.578 1.00 94.06 186 THR A CA 1
ATOM 1483 C C . THR A 1 186 ? -17.121 6.641 -4.804 1.00 94.06 186 THR A C 1
ATOM 1485 O O . THR A 1 186 ? -18.231 6.933 -5.246 1.00 94.06 186 THR A O 1
ATOM 1488 N N . VAL A 1 187 ? -16.651 7.143 -3.667 1.00 92.12 187 VAL A N 1
ATOM 1489 C CA . VAL A 1 187 ? -17.359 8.166 -2.891 1.00 92.12 187 VAL A CA 1
ATOM 1490 C C . VAL A 1 187 ? -16.467 9.386 -2.735 1.00 92.12 187 VAL A C 1
ATOM 1492 O O . VAL A 1 187 ? -15.259 9.261 -2.546 1.00 92.12 187 VAL A O 1
ATOM 1495 N N . GLU A 1 188 ? -17.066 10.566 -2.823 1.00 87.88 188 GLU A N 1
ATOM 1496 C CA . GLU A 1 188 ? -16.403 11.810 -2.455 1.00 87.88 188 GLU A CA 1
ATOM 1497 C C . GLU A 1 188 ? -16.645 12.046 -0.966 1.00 87.88 188 GLU A C 1
ATOM 1499 O O . GLU A 1 188 ? -17.784 12.033 -0.494 1.00 87.88 188 GLU A O 1
ATOM 1504 N N . LEU A 1 189 ? -15.562 12.176 -0.204 1.00 87.25 189 LEU A N 1
ATOM 1505 C CA . LEU A 1 189 ? -15.623 12.339 1.240 1.00 87.25 189 LEU A CA 1
ATOM 1506 C C . LEU A 1 189 ? -15.109 13.716 1.620 1.00 87.25 189 LEU A C 1
ATOM 1508 O O . LEU A 1 189 ? -13.988 14.080 1.268 1.00 87.25 189 LEU A O 1
ATOM 1512 N N . GLU A 1 190 ? -15.883 14.417 2.441 1.00 83.50 190 GLU A N 1
ATOM 1513 C CA . GLU A 1 190 ? -15.400 15.631 3.084 1.00 83.50 190 GLU A CA 1
ATOM 1514 C C . GLU A 1 190 ? -14.189 15.313 3.983 1.00 83.50 190 GLU A C 1
ATOM 1516 O O . GLU A 1 190 ? -14.201 14.296 4.704 1.00 83.50 190 GLU A O 1
ATOM 1521 N N . PRO A 1 191 ? -13.134 16.149 3.964 1.00 74.44 191 PRO A N 1
ATOM 1522 C CA . PRO A 1 191 ? -11.974 15.968 4.822 1.00 74.44 191 PRO A CA 1
ATOM 1523 C C . PRO A 1 191 ? -12.374 15.988 6.302 1.00 74.44 191 PRO A C 1
ATOM 1525 O O . PRO A 1 191 ? -12.949 16.957 6.789 1.00 74.44 191 PRO A O 1
ATOM 1528 N N . ASN A 1 192 ? -12.032 14.928 7.038 1.00 70.81 192 ASN A N 1
ATOM 1529 C CA . ASN A 1 192 ? -12.087 14.943 8.500 1.00 70.81 192 ASN A CA 1
ATOM 1530 C C . ASN A 1 192 ? -10.776 15.502 9.071 1.00 70.81 192 ASN A C 1
ATOM 1532 O O . ASN A 1 192 ? -9.717 15.365 8.446 1.00 70.81 192 ASN A O 1
ATOM 1536 N N . GLU A 1 193 ? -10.843 16.051 10.286 1.00 76.19 193 GLU A N 1
ATOM 1537 C CA . GLU A 1 193 ? -9.652 16.387 11.068 1.00 76.19 193 GLU A CA 1
ATOM 1538 C C . GLU A 1 193 ? -8.745 15.163 11.267 1.00 76.19 193 GLU A C 1
ATOM 1540 O O . GLU A 1 193 ? -9.198 14.015 11.322 1.00 76.19 193 GLU A O 1
ATOM 1545 N N . PHE A 1 194 ? -7.440 15.418 11.360 1.00 69.44 194 PHE A N 1
ATOM 1546 C CA . PHE A 1 194 ? -6.450 14.390 11.649 1.00 69.44 194 PHE A CA 1
ATOM 1547 C C . PHE A 1 194 ? -6.616 13.904 13.091 1.00 69.44 194 PHE A C 1
ATOM 1549 O O . PHE A 1 194 ? -6.542 14.696 14.029 1.00 69.44 194 PHE A O 1
ATOM 1556 N N . VAL A 1 195 ? -6.791 12.595 13.269 1.00 73.81 195 VAL A N 1
ATOM 1557 C CA . VAL A 1 195 ? -6.760 11.957 14.588 1.00 73.81 195 VAL A CA 1
ATOM 1558 C C . VAL A 1 195 ? -5.370 11.362 14.785 1.00 73.81 195 VAL A C 1
ATOM 1560 O O . VAL A 1 195 ? -4.976 10.457 14.052 1.00 73.81 195 VAL A O 1
ATOM 1563 N N . ILE A 1 196 ? -4.621 11.886 15.756 1.00 73.88 196 ILE A N 1
ATOM 1564 C CA . ILE A 1 196 ? -3.329 11.322 16.159 1.00 73.88 196 ILE A CA 1
ATOM 1565 C C . ILE A 1 196 ? -3.611 10.193 17.150 1.00 73.88 196 ILE A C 1
ATOM 1567 O O . ILE A 1 196 ? -4.179 10.431 18.215 1.00 73.88 196 ILE A O 1
ATOM 1571 N N . LEU A 1 197 ? -3.230 8.968 16.788 1.00 74.62 197 LEU A N 1
ATOM 1572 C CA . LEU A 1 197 ? -3.291 7.820 17.690 1.00 74.62 197 LEU A CA 1
ATOM 1573 C C . LEU A 1 197 ? -2.059 7.826 18.599 1.00 74.62 197 LEU A C 1
ATOM 1575 O O . LEU A 1 197 ? -0.954 8.100 18.132 1.00 74.62 197 LEU A O 1
ATOM 1579 N N . SER A 1 198 ? -2.262 7.544 19.887 1.00 78.25 198 SER A N 1
ATOM 1580 C CA . SER A 1 198 ? -1.186 7.448 20.876 1.00 78.25 198 SER A CA 1
ATOM 1581 C C . SER A 1 198 ? -0.386 6.167 20.628 1.00 78.25 198 SER A C 1
ATOM 1583 O O . SER A 1 198 ? -0.934 5.091 20.847 1.00 78.25 198 SER A O 1
ATOM 1585 N N . PRO A 1 199 ? 0.890 6.237 20.204 1.00 68.94 199 PRO A N 1
ATOM 1586 C CA . PRO A 1 199 ? 1.688 5.038 19.937 1.00 68.94 199 PRO A CA 1
ATOM 1587 C C . PRO A 1 199 ? 2.003 4.219 21.194 1.00 68.94 199 PRO A C 1
ATOM 1589 O O . PRO A 1 199 ? 2.425 3.068 21.094 1.00 68.94 199 PRO A O 1
ATOM 1592 N N . THR A 1 200 ? 1.883 4.813 22.385 1.00 74.19 200 THR A N 1
ATOM 1593 C CA . THR A 1 200 ? 2.184 4.127 23.647 1.00 74.19 200 THR A CA 1
ATOM 1594 C C . THR A 1 200 ? 0.941 3.802 24.461 1.00 74.19 200 THR A C 1
ATOM 1596 O O . THR A 1 200 ? 1.009 2.956 25.353 1.00 74.19 200 THR A O 1
ATOM 1599 N N . ASN A 1 201 ? -0.177 4.493 24.211 1.00 78.12 201 ASN A N 1
ATOM 1600 C CA . ASN A 1 201 ? -1.344 4.537 25.094 1.00 78.12 201 ASN A CA 1
ATOM 1601 C C . ASN A 1 201 ? -0.984 4.869 26.565 1.00 78.12 201 ASN A C 1
ATOM 1603 O O . ASN A 1 201 ? -1.733 4.543 27.486 1.00 78.12 201 ASN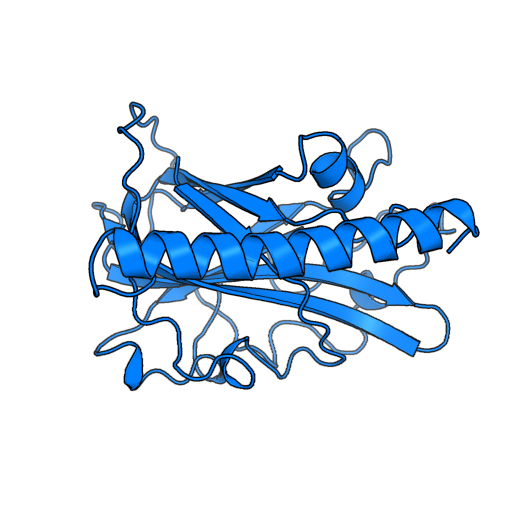 A O 1
ATOM 1607 N N . GLN A 1 202 ? 0.162 5.527 26.805 1.00 81.00 202 GLN A N 1
ATOM 1608 C CA . GLN A 1 202 ? 0.696 5.882 28.133 1.00 81.00 202 GLN A CA 1
ATOM 1609 C C . GLN A 1 202 ? 0.743 7.402 28.368 1.00 81.00 202 GLN A C 1
ATOM 1611 O O . GLN A 1 202 ? 1.321 7.874 29.347 1.00 81.00 202 GLN A O 1
ATOM 1616 N N . GLY A 1 203 ? 0.085 8.175 27.501 1.00 84.50 203 GLY A N 1
ATOM 1617 C CA . GLY A 1 203 ? -0.038 9.625 27.610 1.00 84.50 203 GLY A CA 1
ATOM 1618 C C . GLY A 1 203 ? 1.041 10.399 26.851 1.00 84.50 203 GLY A C 1
ATOM 1619 O O . GLY A 1 203 ? 2.013 9.846 26.341 1.00 84.50 203 GLY A O 1
ATOM 1620 N N . ALA A 1 204 ? 0.858 11.720 26.791 1.00 86.56 204 ALA A N 1
ATOM 1621 C CA . ALA A 1 204 ? 1.593 12.594 25.877 1.00 86.56 204 ALA A CA 1
ATOM 1622 C C . ALA A 1 204 ? 3.120 12.604 26.080 1.00 86.56 204 ALA A C 1
ATOM 1624 O O . ALA A 1 204 ? 3.857 12.787 25.117 1.00 86.56 204 ALA A O 1
ATOM 1625 N N . GLU A 1 205 ? 3.608 12.415 27.310 1.00 89.50 205 GLU A N 1
ATOM 1626 C CA . GLU A 1 205 ? 5.051 12.370 27.587 1.00 89.50 205 GLU A CA 1
ATOM 1627 C C . GLU A 1 205 ? 5.696 11.094 27.025 1.00 89.50 205 GLU A C 1
ATOM 1629 O O . GLU A 1 205 ? 6.740 11.164 26.376 1.00 89.50 205 GLU A O 1
ATOM 1634 N N . ALA A 1 206 ? 5.044 9.942 27.211 1.00 78.19 206 ALA A N 1
ATOM 1635 C CA . ALA A 1 206 ? 5.494 8.669 26.655 1.00 78.19 206 ALA A CA 1
ATOM 1636 C C . ALA A 1 206 ? 5.430 8.678 25.119 1.00 78.19 206 ALA A C 1
ATOM 1638 O O . ALA A 1 206 ? 6.375 8.240 24.461 1.00 78.19 206 ALA A O 1
ATOM 1639 N N . ASP A 1 207 ? 4.374 9.260 24.547 1.00 78.00 207 ASP A N 1
ATOM 1640 C CA . ASP A 1 207 ? 4.249 9.446 23.099 1.00 78.00 207 ASP A CA 1
ATOM 1641 C C . ASP A 1 207 ? 5.335 10.375 22.547 1.00 78.00 207 ASP A C 1
ATOM 1643 O O . ASP A 1 207 ? 5.964 10.062 21.538 1.00 78.00 207 ASP A O 1
ATOM 1647 N N . ALA A 1 208 ? 5.621 11.492 23.222 1.00 81.62 208 ALA A N 1
ATOM 1648 C CA . ALA A 1 208 ? 6.689 12.404 22.821 1.00 81.62 208 ALA A CA 1
ATOM 1649 C C . ALA A 1 208 ? 8.062 11.717 22.846 1.00 81.62 208 ALA A C 1
ATOM 1651 O O . ALA A 1 208 ? 8.822 11.837 21.885 1.00 81.62 208 ALA A O 1
ATOM 1652 N N . ALA A 1 209 ? 8.360 10.949 23.898 1.00 78.31 209 ALA A N 1
ATOM 1653 C CA . ALA A 1 209 ? 9.596 10.175 23.994 1.00 78.31 209 ALA A CA 1
ATOM 1654 C C . ALA A 1 209 ? 9.692 9.101 22.895 1.00 78.31 209 ALA A C 1
ATOM 1656 O O . ALA A 1 209 ? 10.761 8.912 22.305 1.00 78.31 209 ALA A O 1
ATOM 1657 N N . TYR A 1 210 ? 8.579 8.429 22.578 1.00 75.12 210 TYR A N 1
ATOM 1658 C CA . TYR A 1 210 ? 8.493 7.489 21.461 1.00 75.12 210 TYR A CA 1
ATOM 1659 C C . TYR A 1 210 ? 8.794 8.182 20.127 1.00 75.12 210 TYR A C 1
ATOM 1661 O O . TYR A 1 210 ? 9.663 7.732 19.380 1.00 75.12 210 TYR A O 1
ATOM 1669 N N . HIS A 1 211 ? 8.136 9.307 19.838 1.00 74.31 211 HIS A N 1
ATOM 1670 C CA . HIS A 1 211 ? 8.348 10.056 18.601 1.00 74.31 211 HIS A CA 1
ATOM 1671 C C . HIS A 1 211 ? 9.767 10.622 18.493 1.00 74.31 211 HIS A C 1
ATOM 1673 O O . HIS A 1 211 ? 10.345 10.597 17.410 1.00 74.31 211 HIS A O 1
ATOM 1679 N N . GLU A 1 212 ? 10.369 11.072 19.596 1.00 77.75 212 GLU A N 1
ATOM 1680 C CA . GLU A 1 212 ? 11.764 11.515 19.615 1.00 77.75 212 GLU A CA 1
ATOM 1681 C C . GLU A 1 212 ? 12.723 10.353 1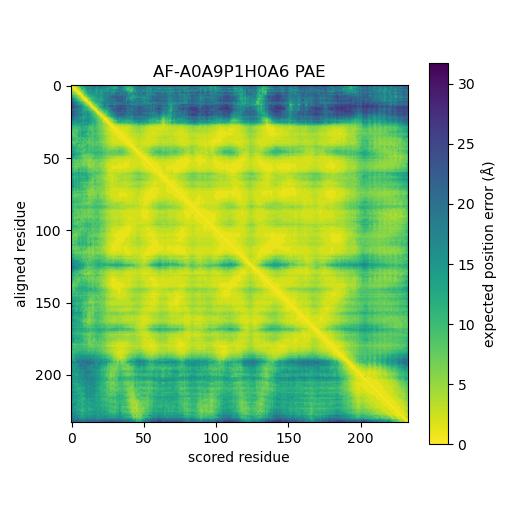9.305 1.00 77.75 212 GLU A C 1
ATOM 1683 O O . GLU A 1 212 ? 13.661 10.499 18.518 1.00 77.75 212 GLU A O 1
ATOM 1688 N N . ALA A 1 213 ? 12.475 9.172 19.881 1.00 73.44 213 ALA A N 1
ATOM 1689 C CA . ALA A 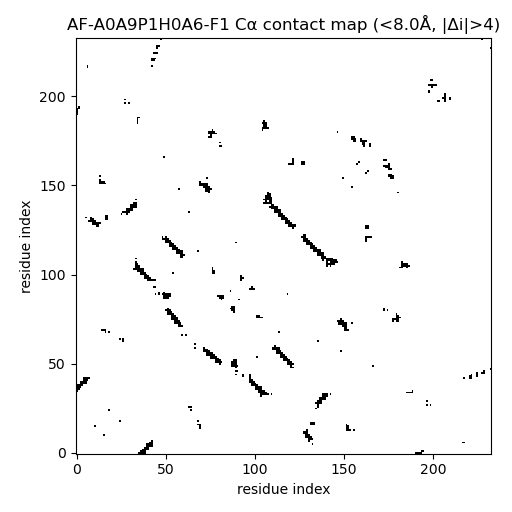1 213 ? 13.253 7.974 19.587 1.00 73.44 213 ALA A CA 1
ATOM 1690 C C . ALA A 1 213 ? 13.136 7.563 18.114 1.00 73.44 213 ALA A C 1
ATOM 1692 O O . ALA A 1 213 ? 14.163 7.306 17.482 1.00 73.44 213 ALA A O 1
ATOM 1693 N N . GLN A 1 214 ? 11.924 7.573 17.552 1.00 69.88 214 GLN A N 1
ATOM 1694 C CA . GLN A 1 214 ? 11.707 7.342 16.122 1.00 69.88 214 GLN A CA 1
ATOM 1695 C C . GLN A 1 214 ? 12.427 8.397 15.277 1.00 69.88 214 GLN A C 1
ATOM 1697 O O . GLN A 1 214 ? 13.147 8.045 14.350 1.00 69.88 214 GLN A O 1
ATOM 1702 N N . GLY A 1 215 ? 12.331 9.678 15.639 1.00 72.19 215 GLY A N 1
ATOM 1703 C CA . GLY A 1 215 ? 13.010 10.772 14.943 1.00 72.19 215 GLY A CA 1
ATOM 1704 C C . GLY A 1 215 ? 14.528 10.591 14.873 1.00 72.19 215 GLY A C 1
ATOM 1705 O O . GLY A 1 215 ? 15.125 10.822 13.824 1.00 72.19 215 GLY A O 1
ATOM 1706 N N . ARG A 1 216 ? 15.162 10.096 15.945 1.00 74.38 216 ARG A N 1
ATOM 1707 C CA . ARG A 1 216 ? 16.600 9.764 15.936 1.00 74.38 216 ARG A CA 1
ATOM 1708 C C . ARG A 1 216 ? 16.933 8.630 14.963 1.00 74.38 216 ARG A C 1
ATOM 1710 O O . ARG A 1 216 ? 17.940 8.718 14.265 1.00 74.38 216 ARG A O 1
ATOM 1717 N N . VAL A 1 217 ? 16.101 7.588 14.904 1.00 72.31 217 VAL A N 1
ATOM 1718 C CA . VAL A 1 217 ? 16.281 6.464 13.967 1.00 72.31 217 VAL A CA 1
ATOM 1719 C C . VAL A 1 217 ? 16.101 6.927 12.523 1.00 72.31 217 VAL A C 1
ATOM 1721 O O . VAL A 1 217 ? 16.945 6.626 11.682 1.00 72.31 217 VAL A O 1
ATOM 1724 N N . LEU A 1 218 ? 15.046 7.696 12.246 1.00 69.19 218 LEU A N 1
ATOM 1725 C CA . LEU A 1 218 ? 14.759 8.224 10.912 1.00 69.19 218 LEU A CA 1
ATOM 1726 C C . LEU A 1 218 ? 15.878 9.155 10.438 1.00 69.19 218 LEU A C 1
ATOM 1728 O O . LEU A 1 218 ? 16.339 9.015 9.310 1.00 69.19 218 LEU A O 1
ATOM 1732 N N . LYS A 1 219 ? 16.391 10.026 11.317 1.00 74.44 219 LYS A N 1
ATOM 1733 C CA . LYS A 1 219 ? 17.530 10.888 10.992 1.00 74.44 219 LYS A CA 1
ATOM 1734 C C . LYS A 1 219 ? 18.799 10.091 10.688 1.00 74.44 219 LYS A C 1
ATOM 1736 O O . LYS A 1 219 ? 19.499 10.394 9.731 1.00 74.44 219 LYS A O 1
ATOM 1741 N N . PHE A 1 220 ? 19.100 9.061 11.477 1.00 74.19 220 PH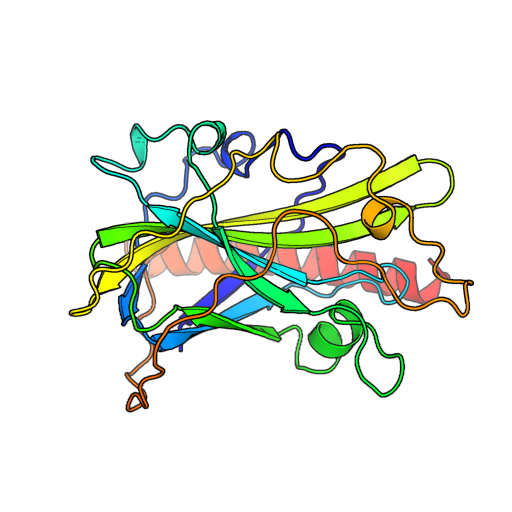E A N 1
ATOM 1742 C CA . PHE A 1 220 ? 20.249 8.196 11.206 1.00 74.19 220 PHE A CA 1
ATOM 1743 C C . PHE A 1 220 ? 20.131 7.487 9.845 1.00 74.19 220 PHE A C 1
ATOM 1745 O O . PHE A 1 220 ? 21.120 7.371 9.119 1.00 74.19 220 PHE A O 1
ATOM 1752 N N . GLN A 1 221 ? 18.927 7.033 9.485 1.00 71.94 221 GLN A N 1
ATOM 1753 C CA . GLN A 1 221 ? 18.649 6.434 8.177 1.00 71.94 221 GLN A CA 1
ATOM 1754 C C . GLN A 1 221 ? 18.816 7.451 7.043 1.00 71.94 221 GLN A C 1
ATOM 1756 O O . GLN A 1 221 ? 19.486 7.150 6.061 1.00 71.94 221 GLN A O 1
ATOM 1761 N N . GLU A 1 222 ? 18.272 8.657 7.200 1.00 76.00 222 GLU A N 1
ATOM 1762 C CA . GLU A 1 222 ? 18.420 9.757 6.241 1.00 76.00 222 GLU A CA 1
ATOM 1763 C C . GLU A 1 222 ? 19.892 10.122 6.020 1.00 76.00 222 GLU A C 1
ATOM 1765 O O . GLU A 1 222 ? 20.351 10.166 4.878 1.00 76.00 222 GLU A O 1
ATOM 1770 N N . ASP A 1 223 ? 20.653 10.310 7.102 1.00 80.00 223 ASP A N 1
ATOM 1771 C CA . ASP A 1 223 ? 22.076 10.640 7.034 1.00 80.00 223 ASP A CA 1
ATOM 1772 C C . ASP A 1 223 ? 22.854 9.508 6.325 1.00 80.00 223 ASP A C 1
ATOM 1774 O O . ASP A 1 223 ? 23.717 9.774 5.487 1.00 80.00 223 ASP A O 1
ATOM 1778 N N . THR A 1 224 ? 22.516 8.241 6.602 1.00 77.88 224 THR A N 1
ATOM 1779 C CA . THR A 1 224 ? 23.131 7.069 5.951 1.00 77.88 224 THR A CA 1
ATOM 1780 C C . THR A 1 224 ? 22.827 7.032 4.455 1.00 77.88 224 THR A C 1
ATOM 1782 O O . THR A 1 224 ? 23.738 6.866 3.645 1.00 77.88 224 THR A O 1
ATOM 1785 N N . ASN A 1 225 ? 21.566 7.219 4.072 1.00 74.94 225 ASN A N 1
ATOM 1786 C CA . ASN A 1 225 ? 21.152 7.166 2.674 1.00 74.94 225 ASN A CA 1
ATOM 1787 C C . ASN A 1 225 ? 21.721 8.333 1.867 1.00 74.94 225 ASN A C 1
ATOM 1789 O O . ASN A 1 225 ? 22.217 8.127 0.764 1.00 74.94 225 ASN A O 1
ATOM 1793 N N . THR A 1 226 ? 21.777 9.524 2.463 1.00 77.81 226 THR A N 1
ATOM 1794 C CA . THR A 1 226 ? 22.434 10.687 1.857 1.00 77.81 226 THR A CA 1
ATOM 1795 C C . THR A 1 226 ? 23.905 10.395 1.553 1.00 77.81 226 THR A C 1
ATOM 1797 O O . THR A 1 226 ? 24.406 10.769 0.494 1.00 77.81 226 THR A O 1
ATOM 1800 N N . GLN A 1 227 ? 24.619 9.697 2.447 1.00 75.88 227 GLN A N 1
ATOM 1801 C CA . GLN A 1 227 ? 26.001 9.296 2.166 1.00 75.88 227 GLN A CA 1
ATOM 1802 C C . GLN A 1 227 ? 26.104 8.277 1.028 1.00 75.88 227 GLN A C 1
ATOM 1804 O O . GLN A 1 227 ? 27.032 8.367 0.225 1.00 75.88 227 GLN A O 1
ATOM 1809 N N . ILE A 1 228 ? 25.169 7.329 0.939 1.00 74.62 228 ILE A N 1
ATOM 1810 C CA . ILE A 1 228 ? 25.134 6.342 -0.150 1.00 74.62 228 ILE A CA 1
ATOM 1811 C C . ILE A 1 228 ? 24.901 7.042 -1.496 1.00 74.62 228 ILE A C 1
ATOM 1813 O O . ILE A 1 228 ? 25.662 6.802 -2.435 1.00 74.62 228 ILE A O 1
ATOM 1817 N N . ASP A 1 229 ? 23.936 7.963 -1.566 1.00 74.44 229 ASP A N 1
ATOM 1818 C CA . ASP A 1 229 ? 23.633 8.741 -2.774 1.00 74.44 229 ASP A CA 1
ATOM 1819 C C . ASP A 1 229 ? 24.858 9.557 -3.238 1.00 74.44 229 ASP A C 1
ATOM 1821 O O . ASP A 1 229 ? 25.224 9.539 -4.415 1.00 74.44 229 ASP A O 1
ATOM 1825 N N . VAL A 1 230 ? 25.567 10.217 -2.309 1.00 73.62 230 VAL A N 1
ATOM 1826 C CA . VAL A 1 230 ? 26.801 10.979 -2.609 1.00 73.62 230 VAL A CA 1
ATOM 1827 C C . VAL A 1 230 ? 27.912 10.090 -3.181 1.00 73.62 230 VAL A C 1
ATOM 1829 O O . VAL A 1 230 ? 28.743 10.559 -3.963 1.00 73.62 230 VAL A O 1
ATOM 1832 N N . HIS A 1 231 ? 27.942 8.809 -2.815 1.00 74.06 231 HIS A N 1
ATOM 1833 C CA . HIS A 1 231 ? 28.943 7.849 -3.278 1.00 74.06 231 HIS A CA 1
ATOM 1834 C C . HIS A 1 231 ? 28.492 7.003 -4.479 1.00 74.06 231 HIS A C 1
ATOM 1836 O O . HIS A 1 231 ? 29.229 6.104 -4.888 1.00 74.06 231 HIS A O 1
ATOM 1842 N N . GLY A 1 232 ? 27.348 7.332 -5.092 1.00 57.34 232 GLY A N 1
ATOM 1843 C CA . GLY A 1 232 ? 26.860 6.693 -6.317 1.00 57.34 232 GLY A CA 1
ATOM 1844 C C . GLY A 1 232 ? 26.309 5.284 -6.107 1.00 57.34 232 GLY A C 1
ATOM 1845 O O . GLY A 1 232 ? 26.452 4.443 -7.000 1.00 57.34 232 GLY A O 1
ATOM 1846 N N . GLY A 1 233 ? 25.762 5.017 -4.917 1.00 49.44 233 GLY A N 1
ATOM 1847 C CA . GLY A 1 233 ? 24.992 3.806 -4.639 1.00 49.44 233 GLY A CA 1
ATOM 1848 C C . GLY A 1 233 ? 23.589 3.831 -5.217 1.00 49.44 233 GLY A C 1
ATOM 1849 O O . GLY A 1 233 ? 23.217 4.790 -5.924 1.00 49.44 233 GLY A O 1
#